Protein AF-A0A8R7QNB3-F1 (afdb_monomer_lite)

Structure (mmCIF, N/CA/C/O backbone):
data_AF-A0A8R7QNB3-F1
#
_entry.id   AF-A0A8R7QNB3-F1
#
loop_
_atom_site.group_PDB
_atom_site.id
_atom_site.type_symbol
_atom_site.label_atom_id
_atom_site.label_alt_id
_atom_site.label_comp_id
_atom_site.label_asym_id
_atom_site.label_entity_id
_atom_site.label_seq_id
_atom_site.pdbx_PDB_ins_code
_atom_site.Cartn_x
_atom_site.Cartn_y
_atom_site.Cartn_z
_atom_site.occupancy
_atom_site.B_iso_or_equiv
_atom_site.auth_seq_id
_atom_site.auth_comp_id
_atom_site.auth_asym_id
_atom_site.auth_atom_id
_atom_site.pdbx_PDB_model_num
ATOM 1 N N . MET A 1 1 ? 8.613 9.681 32.770 1.00 43.75 1 MET A N 1
ATOM 2 C CA . MET A 1 1 ? 7.602 10.557 32.138 1.00 43.75 1 MET A CA 1
ATOM 3 C C . MET A 1 1 ? 7.042 9.809 30.946 1.00 43.75 1 MET A C 1
ATOM 5 O O . MET A 1 1 ? 7.820 9.446 30.077 1.00 43.75 1 MET A O 1
ATOM 9 N N . GLY A 1 2 ? 5.753 9.466 30.956 1.00 63.88 2 GLY A N 1
ATOM 10 C CA . GLY A 1 2 ? 5.124 8.829 29.798 1.00 63.88 2 GLY A CA 1
ATOM 11 C C . GLY A 1 2 ? 4.929 9.854 28.684 1.00 63.88 2 GLY A C 1
ATOM 12 O O . GLY A 1 2 ? 4.559 10.988 28.974 1.00 63.88 2 GLY A O 1
ATOM 13 N N . TYR A 1 3 ? 5.160 9.455 27.431 1.00 70.06 3 TYR A N 1
ATOM 14 C CA . TYR A 1 3 ? 4.895 10.271 26.236 1.00 70.06 3 TYR A CA 1
ATOM 15 C C . TYR A 1 3 ? 3.437 10.767 26.156 1.00 70.06 3 TYR A C 1
ATOM 17 O O . TYR A 1 3 ? 3.146 11.743 25.474 1.00 70.06 3 TYR A O 1
ATOM 25 N N . VAL A 1 4 ? 2.526 10.130 26.900 1.00 75.12 4 VAL A N 1
ATOM 26 C CA . VAL A 1 4 ? 1.126 10.531 27.053 1.00 75.12 4 VAL A CA 1
ATOM 27 C C . VAL A 1 4 ? 0.922 11.163 28.433 1.00 75.12 4 VAL A C 1
ATOM 29 O O . VAL A 1 4 ? 1.060 10.495 29.460 1.00 75.12 4 VAL A O 1
ATOM 32 N N . GLY A 1 5 ? 0.575 12.452 28.466 1.00 85.88 5 GLY A N 1
ATOM 33 C CA . GLY A 1 5 ? 0.245 13.163 29.705 1.00 85.88 5 GLY A CA 1
ATOM 34 C C . GLY A 1 5 ? -1.023 12.624 30.383 1.00 85.88 5 GLY A C 1
ATOM 35 O O . GLY A 1 5 ? -1.833 11.936 29.764 1.00 85.88 5 GLY A O 1
ATOM 36 N N . SER A 1 6 ? -1.244 12.978 31.651 1.00 85.81 6 SER A N 1
ATOM 37 C CA . SER A 1 6 ? -2.421 12.549 32.433 1.00 85.81 6 SER A CA 1
ATOM 38 C C . SER A 1 6 ? -3.755 12.866 31.742 1.00 85.81 6 SER A C 1
ATOM 40 O O . SER A 1 6 ? -4.666 12.038 31.744 1.00 85.81 6 SER A O 1
ATOM 42 N N . HIS A 1 7 ? -3.843 14.024 31.081 1.00 84.75 7 HIS A N 1
ATOM 43 C CA . HIS A 1 7 ? -4.982 14.405 30.245 1.00 84.75 7 HIS A CA 1
ATOM 44 C C . HIS A 1 7 ? -5.187 13.454 29.051 1.00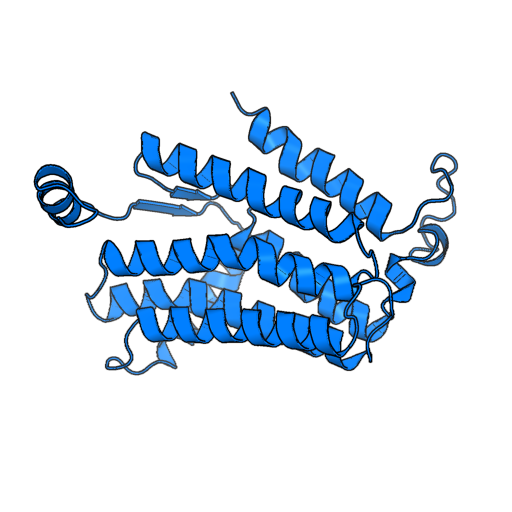 84.75 7 HIS A C 1
ATOM 46 O O . HIS A 1 7 ? -6.312 13.030 28.786 1.00 84.75 7 HIS A O 1
ATOM 52 N N . GLY A 1 8 ? -4.106 13.067 28.366 1.00 82.19 8 GLY A N 1
ATOM 53 C CA . GLY A 1 8 ? -4.152 12.117 27.253 1.00 82.19 8 GLY A CA 1
ATOM 54 C C . GLY A 1 8 ? -4.616 10.732 27.703 1.00 82.19 8 GLY A C 1
ATOM 55 O O . GLY A 1 8 ? -5.505 10.156 27.087 1.00 82.19 8 GLY A O 1
ATOM 56 N N . VAL A 1 9 ? -4.118 10.237 28.842 1.00 83.25 9 VAL A N 1
ATOM 57 C CA . VAL A 1 9 ? -4.558 8.952 29.419 1.00 83.25 9 VAL A CA 1
ATOM 58 C C . VAL A 1 9 ? -6.049 8.977 29.773 1.00 83.25 9 VAL A C 1
ATOM 60 O O . VAL A 1 9 ? -6.765 8.011 29.510 1.00 83.25 9 VAL A O 1
ATOM 63 N N . ALA A 1 10 ? -6.539 10.079 30.347 1.00 84.06 10 ALA A N 1
ATOM 64 C CA . ALA A 1 10 ? -7.957 10.235 30.665 1.00 84.06 10 ALA A CA 1
ATOM 65 C C . ALA A 1 10 ? -8.840 10.293 29.406 1.00 84.06 10 ALA A C 1
ATOM 67 O O . ALA A 1 10 ? -9.949 9.758 29.409 1.00 84.06 10 ALA A O 1
ATOM 68 N N . THR A 1 11 ? -8.345 10.914 28.335 1.00 81.75 11 THR A N 1
ATOM 69 C CA . THR A 1 11 ? -9.062 11.063 27.060 1.00 81.75 11 THR A CA 1
ATOM 70 C C . THR A 1 11 ? -9.073 9.762 26.259 1.00 81.75 11 THR A C 1
ATOM 72 O O . THR A 1 11 ? -10.124 9.380 25.754 1.00 81.75 11 THR A O 1
ATOM 75 N N . LEU A 1 12 ? -7.973 8.999 26.258 1.00 80.44 12 LEU A N 1
ATOM 76 C CA . LEU A 1 12 ? -7.888 7.673 25.630 1.00 80.44 12 LEU A CA 1
ATOM 77 C C . LEU A 1 12 ? -8.970 6.711 26.134 1.00 80.44 12 LEU A C 1
ATOM 79 O O . LEU A 1 12 ? -9.522 5.945 25.355 1.00 80.44 12 LEU A O 1
ATOM 83 N N . ARG A 1 13 ? -9.331 6.771 27.424 1.00 77.31 13 ARG A N 1
ATOM 84 C CA . ARG A 1 13 ? -10.413 5.936 27.984 1.00 77.31 13 ARG A CA 1
ATOM 85 C C . ARG A 1 13 ? -11.803 6.286 27.449 1.00 77.31 13 ARG A C 1
ATOM 87 O O . ARG A 1 13 ? -12.705 5.462 27.548 1.00 77.31 13 ARG A O 1
ATOM 94 N N . LYS A 1 14 ? -11.989 7.510 26.954 1.00 81.12 14 LYS A N 1
ATOM 95 C CA . LYS A 1 14 ? -13.255 8.002 26.392 1.00 81.12 14 LYS A CA 1
ATOM 96 C C . LYS A 1 14 ? -13.308 7.865 24.872 1.00 81.12 14 LYS A C 1
ATOM 98 O O . LYS A 1 14 ? -14.375 8.054 24.296 1.00 81.12 14 LYS A O 1
ATOM 103 N N . TYR A 1 15 ? -12.171 7.578 24.241 1.00 80.75 15 TYR A N 1
ATOM 104 C CA . TYR A 1 15 ? -12.060 7.481 22.798 1.00 80.75 15 TYR A CA 1
ATOM 105 C C . TYR A 1 15 ? -12.882 6.307 22.262 1.00 80.75 15 TYR A C 1
ATOM 107 O O . TYR A 1 15 ? -12.864 5.206 22.820 1.00 80.75 15 TYR A O 1
ATOM 115 N N . LYS A 1 16 ? -13.607 6.554 21.172 1.00 79.56 16 LYS A N 1
ATOM 116 C CA . LYS A 1 16 ? -14.422 5.558 20.488 1.00 79.56 16 LYS A CA 1
ATOM 117 C C . LYS A 1 16 ? -14.250 5.746 18.991 1.00 79.56 16 LYS A C 1
ATOM 119 O O . LYS A 1 16 ? -14.574 6.813 18.479 1.00 79.56 16 LYS A O 1
ATOM 124 N N . TYR A 1 17 ? -13.786 4.696 18.326 1.00 82.75 17 TYR A N 1
ATOM 125 C CA . TYR A 1 17 ? -13.615 4.698 16.882 1.00 82.75 17 TYR A CA 1
ATOM 126 C C . TYR A 1 17 ? -14.922 5.027 16.156 1.00 82.75 17 TYR A C 1
ATOM 128 O O . TYR A 1 17 ? -15.988 4.493 16.491 1.00 82.75 17 TYR A O 1
ATOM 136 N N . SER A 1 18 ? -14.808 5.863 15.130 1.00 87.00 18 SER A N 1
ATOM 137 C CA . SER A 1 18 ? -15.858 6.165 14.165 1.00 87.00 18 SER A CA 1
ATOM 138 C C . SER A 1 18 ? -15.232 6.166 12.776 1.00 87.00 18 SER A C 1
ATOM 140 O O . SER A 1 18 ? -14.293 6.917 12.512 1.00 87.00 18 SER A O 1
ATOM 142 N N . GLY A 1 19 ? -15.750 5.316 11.895 1.00 87.38 19 GLY A N 1
ATOM 143 C CA . GLY A 1 19 ? -15.304 5.197 10.514 1.00 87.38 19 GLY A CA 1
ATOM 144 C C . GLY A 1 19 ? -16.505 5.016 9.595 1.00 87.38 19 GLY A C 1
ATOM 145 O O . GLY A 1 19 ? -17.432 4.268 9.921 1.00 87.38 19 GLY A O 1
ATOM 146 N N . VAL A 1 20 ? -16.499 5.712 8.464 1.00 91.81 20 VAL A N 1
ATOM 147 C CA . VAL A 1 20 ? -17.519 5.611 7.419 1.00 91.81 20 VAL A CA 1
ATOM 148 C C . VAL A 1 20 ? -16.818 5.309 6.107 1.00 91.81 20 VAL A C 1
ATOM 150 O O . VAL A 1 20 ? -15.955 6.064 5.680 1.00 91.81 20 VAL A O 1
ATOM 153 N N . ASP A 1 21 ? -17.212 4.214 5.465 1.00 93.50 21 ASP A N 1
ATOM 154 C CA . ASP A 1 21 ? -16.658 3.787 4.184 1.00 93.50 21 ASP A CA 1
ATOM 155 C C . ASP A 1 21 ? -17.726 3.858 3.089 1.00 93.50 21 ASP A C 1
ATOM 157 O O . ASP A 1 21 ? -18.750 3.166 3.141 1.00 93.50 21 ASP A O 1
ATOM 161 N N . HIS A 1 22 ? -17.498 4.734 2.109 1.00 94.94 22 HIS A N 1
ATOM 162 C CA . HIS A 1 22 ? -18.372 4.932 0.957 1.00 94.94 22 HIS A CA 1
ATOM 163 C C . HIS A 1 22 ? -17.953 4.115 -0.273 1.00 94.94 22 HIS A C 1
ATOM 165 O O . HIS A 1 22 ? -18.619 4.218 -1.310 1.00 94.94 22 HIS A O 1
ATOM 171 N N . SER A 1 23 ? -16.894 3.303 -0.188 1.00 96.00 23 SER A N 1
ATOM 172 C CA . SER A 1 23 ? -16.412 2.513 -1.318 1.00 96.00 23 SER A CA 1
ATOM 173 C C . SER A 1 23 ? -17.460 1.523 -1.827 1.00 96.00 23 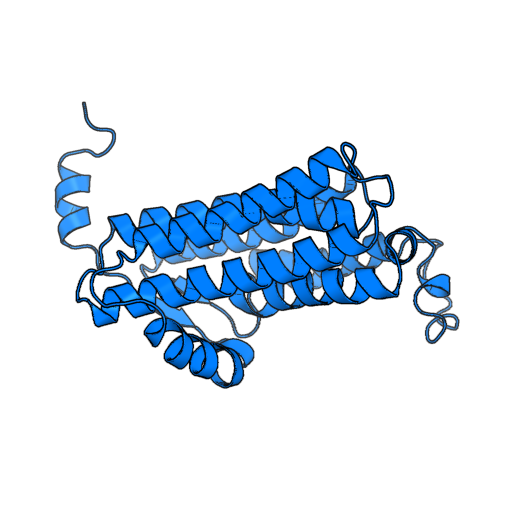SER A C 1
ATOM 175 O O . SER A 1 23 ? -18.044 0.715 -1.094 1.00 96.00 23 SER A O 1
ATOM 177 N N . ILE A 1 24 ? -17.669 1.554 -3.143 1.00 95.44 24 ILE A N 1
ATOM 178 C CA . ILE A 1 24 ? -18.557 0.622 -3.846 1.00 95.44 24 ILE A CA 1
ATOM 179 C C . ILE A 1 24 ? -17.910 -0.766 -3.904 1.00 95.44 24 ILE A C 1
ATOM 181 O O . ILE A 1 24 ? -18.594 -1.774 -3.697 1.00 95.44 24 ILE A O 1
ATOM 185 N N . VAL A 1 25 ? -16.596 -0.826 -4.150 1.00 96.00 25 VAL A N 1
ATOM 186 C CA . VAL A 1 25 ? -15.838 -2.083 -4.218 1.00 96.00 25 VAL A CA 1
ATOM 187 C C . VAL A 1 25 ? -15.813 -2.757 -2.852 1.00 96.00 25 VAL A C 1
ATOM 189 O O . VAL A 1 25 ? -16.127 -3.948 -2.756 1.00 96.00 25 VAL A O 1
ATOM 192 N N . ALA A 1 26 ? -15.531 -2.002 -1.786 1.00 95.88 26 ALA A N 1
ATOM 193 C CA . ALA A 1 26 ? -15.610 -2.507 -0.425 1.00 95.88 26 ALA A CA 1
ATOM 194 C C . ALA A 1 26 ? -17.011 -3.055 -0.164 1.00 95.88 26 ALA A C 1
ATOM 196 O O . ALA A 1 26 ? -17.165 -4.241 0.123 1.00 95.88 26 ALA A O 1
ATOM 197 N N . LYS A 1 27 ? -18.050 -2.232 -0.340 1.00 95.56 27 LYS A N 1
ATOM 198 C CA . LYS A 1 27 ? -19.430 -2.596 0.002 1.00 95.56 27 LYS A CA 1
ATOM 199 C C . LYS A 1 27 ? -19.914 -3.882 -0.670 1.00 95.56 27 LYS A C 1
ATOM 201 O O . LYS A 1 27 ? -20.518 -4.715 0.005 1.00 95.56 27 LYS A O 1
ATOM 206 N N . TYR A 1 28 ? -19.686 -4.043 -1.974 1.00 96.50 28 TYR A N 1
ATOM 207 C CA . TYR A 1 28 ? -20.297 -5.137 -2.741 1.00 96.50 28 TYR A CA 1
ATOM 208 C C . TYR A 1 28 ? -19.377 -6.331 -3.003 1.00 96.50 28 TYR A C 1
ATOM 210 O O . TYR A 1 28 ? -19.887 -7.420 -3.261 1.00 96.50 28 TYR A O 1
ATOM 218 N N . ILE A 1 29 ? -18.053 -6.166 -2.925 1.00 96.62 29 ILE A N 1
ATOM 219 C CA . ILE A 1 29 ? -17.093 -7.223 -3.282 1.00 96.62 29 ILE A CA 1
ATOM 220 C C . ILE A 1 29 ? -16.285 -7.652 -2.057 1.00 96.62 29 ILE A C 1
ATOM 222 O O . ILE A 1 29 ? -16.367 -8.809 -1.632 1.00 96.62 29 ILE A O 1
ATOM 226 N N . LEU A 1 30 ? -15.536 -6.726 -1.456 1.00 97.25 30 LEU A N 1
ATOM 227 C CA . LEU A 1 30 ? -14.534 -7.079 -0.449 1.00 97.25 30 LEU A CA 1
ATOM 228 C C . LEU A 1 30 ? -15.135 -7.289 0.945 1.00 97.25 30 LEU A C 1
ATOM 230 O O . LEU A 1 30 ? -14.788 -8.254 1.619 1.00 97.25 30 LEU A O 1
ATOM 234 N N . GLN A 1 31 ? -16.119 -6.491 1.363 1.00 96.69 31 GLN A N 1
ATOM 235 C CA . GLN A 1 31 ? -16.790 -6.655 2.656 1.00 96.69 31 GLN A CA 1
ATOM 236 C C . GLN A 1 31 ? -17.485 -8.025 2.790 1.00 96.69 31 GLN A C 1
ATOM 238 O O . GLN A 1 31 ? -17.305 -8.668 3.834 1.00 96.69 31 GLN A O 1
ATOM 243 N N . PRO A 1 32 ? -18.219 -8.546 1.782 1.00 97.75 32 PRO A N 1
ATOM 244 C CA . PRO A 1 32 ? -18.728 -9.920 1.812 1.00 97.75 32 PRO A CA 1
ATOM 245 C C . PRO A 1 32 ? -17.633 -10.989 1.880 1.00 97.75 32 PRO A C 1
ATOM 247 O O . PRO A 1 32 ? -17.843 -12.045 2.482 1.00 97.75 32 PRO A O 1
ATOM 250 N N . PHE A 1 33 ? -16.484 -10.758 1.243 1.00 98.19 33 PHE A N 1
ATOM 251 C CA . PHE A 1 33 ? -15.335 -11.660 1.309 1.00 98.19 33 PHE A CA 1
ATOM 252 C C . PHE A 1 33 ? -14.696 -11.643 2.708 1.00 98.19 33 PHE A C 1
ATOM 254 O O . PHE A 1 33 ? -14.667 -12.678 3.373 1.00 98.19 33 PHE A O 1
ATOM 261 N N . TRP A 1 34 ? -14.303 -10.477 3.221 1.00 98.31 34 TRP A N 1
ATOM 262 C CA . TRP A 1 34 ? -13.671 -10.313 4.535 1.00 98.31 34 TRP A CA 1
ATOM 263 C C . TRP A 1 34 ? -14.565 -10.761 5.695 1.00 98.31 34 TRP A C 1
ATOM 265 O O . TRP A 1 34 ? -14.090 -11.351 6.662 1.00 98.31 34 TRP A O 1
ATOM 275 N N . SER A 1 35 ? -15.882 -10.549 5.597 1.00 97.88 35 SER A N 1
ATOM 276 C CA . SER A 1 35 ? -16.843 -11.020 6.611 1.00 97.88 35 SER A CA 1
ATOM 277 C C . SER A 1 35 ? -16.951 -12.545 6.673 1.00 97.88 35 SER A C 1
ATOM 279 O O . SER A 1 35 ? -17.314 -13.094 7.711 1.00 97.88 35 SER A O 1
ATOM 281 N N . ARG A 1 36 ? -16.613 -13.245 5.584 1.00 98.00 36 ARG A N 1
ATOM 282 C CA . ARG A 1 36 ? -16.448 -14.703 5.588 1.00 98.00 36 ARG A CA 1
ATOM 283 C C . ARG A 1 36 ? -15.054 -15.085 6.077 1.00 98.00 36 ARG A C 1
ATOM 285 O O . ARG A 1 36 ? -14.951 -15.940 6.954 1.00 98.00 36 ARG A O 1
ATOM 292 N N . PHE A 1 37 ? -14.022 -14.411 5.569 1.00 98.25 37 PHE A N 1
ATOM 293 C CA . PHE A 1 37 ? -12.618 -14.700 5.859 1.00 98.25 37 PHE A CA 1
ATOM 294 C C . PHE A 1 37 ? -12.260 -14.553 7.340 1.00 98.25 37 PHE A C 1
ATOM 296 O O . PHE A 1 37 ? -11.506 -15.365 7.861 1.00 98.25 37 PHE A O 1
ATOM 303 N N . VAL A 1 38 ? -12.860 -13.598 8.060 1.00 98.38 38 VAL A N 1
ATOM 304 C CA . VAL A 1 38 ? -12.626 -13.433 9.506 1.00 98.38 38 VAL A CA 1
ATOM 305 C C . VAL A 1 38 ? -12.874 -14.726 10.298 1.00 98.38 38 VAL A C 1
ATOM 307 O O . VAL A 1 38 ? -12.201 -14.973 11.293 1.00 98.38 38 VAL A O 1
ATOM 310 N N . ASN A 1 39 ? -13.767 -15.610 9.834 1.00 97.94 39 ASN A N 1
ATOM 311 C CA . ASN A 1 39 ? -14.057 -16.882 10.503 1.00 97.94 39 ASN A CA 1
ATOM 312 C C . ASN A 1 39 ? -12.937 -17.927 10.391 1.00 97.94 39 ASN A C 1
ATOM 314 O O . ASN A 1 39 ? -12.989 -18.923 11.106 1.00 97.94 39 ASN A O 1
ATOM 318 N N . VAL A 1 40 ? -11.928 -17.698 9.545 1.00 97.88 40 VAL A N 1
ATOM 319 C CA . VAL A 1 40 ? -10.693 -18.498 9.520 1.00 97.88 40 VAL A CA 1
ATOM 320 C C . VAL A 1 40 ? -9.905 -18.307 10.819 1.00 97.88 40 VAL A C 1
ATOM 322 O O . VAL A 1 40 ? -9.267 -19.243 11.296 1.00 97.88 40 VAL A O 1
ATOM 325 N N . PHE A 1 41 ? -9.983 -17.121 11.431 1.00 97.56 41 PHE A N 1
ATOM 326 C CA . PHE A 1 41 ? -9.320 -16.846 12.699 1.00 97.56 41 PHE A CA 1
ATOM 327 C C . PHE A 1 41 ? -10.161 -17.360 13.875 1.00 97.56 41 PHE A C 1
ATOM 329 O O . PHE A 1 41 ? -11.330 -16.964 14.025 1.00 97.56 41 PHE A O 1
ATOM 336 N N . PRO A 1 42 ? -9.584 -18.211 14.745 1.00 97.38 42 PRO A N 1
ATOM 337 C CA . PRO A 1 42 ? -10.267 -18.653 15.950 1.00 97.38 42 PRO A CA 1
ATOM 338 C C . PRO A 1 42 ? -10.436 -17.482 16.927 1.00 97.38 42 PRO A C 1
ATOM 340 O O . PRO A 1 42 ? -9.672 -16.520 16.906 1.00 97.38 42 PRO A O 1
ATOM 343 N N . LEU A 1 43 ? -11.425 -17.568 17.820 1.00 97.31 43 LEU A N 1
ATOM 344 C CA . LEU A 1 43 ? -11.777 -16.468 18.735 1.00 97.31 43 LEU A CA 1
ATOM 345 C C . LEU A 1 43 ? -10.663 -16.089 19.726 1.00 97.31 43 LEU A C 1
ATOM 347 O O . LEU A 1 43 ? -10.686 -14.992 20.269 1.00 97.31 43 LEU A O 1
ATOM 351 N N . TRP A 1 44 ? -9.695 -16.975 19.964 1.00 96.69 44 TRP A N 1
ATOM 352 C CA . TRP A 1 44 ? -8.542 -16.686 20.819 1.00 96.69 44 TRP A CA 1
ATOM 353 C C . TRP A 1 44 ? -7.428 -15.919 20.093 1.00 96.69 44 TRP A C 1
ATOM 355 O O . TRP A 1 44 ? -6.523 -15.414 20.753 1.00 96.69 44 TRP A O 1
ATOM 365 N N . PHE A 1 45 ? -7.462 -15.840 18.757 1.00 96.94 45 PHE A N 1
ATOM 366 C CA . PHE A 1 45 ? -6.415 -15.178 17.984 1.00 96.94 45 PHE A CA 1
ATOM 367 C C . PHE A 1 45 ? -6.570 -13.648 18.084 1.00 96.94 45 PHE A C 1
ATOM 369 O O . PHE A 1 45 ? -7.614 -13.129 17.665 1.00 96.94 45 PHE A O 1
ATOM 376 N N . PRO A 1 46 ? -5.579 -12.916 18.636 1.00 96.88 46 PRO A N 1
ATOM 377 C CA . PRO A 1 46 ? -5.719 -11.483 18.891 1.00 96.88 46 PRO A CA 1
ATOM 378 C C . PRO A 1 46 ? -5.782 -10.649 17.599 1.00 96.88 46 PRO A C 1
ATOM 380 O O . PRO A 1 46 ? -4.971 -10.890 16.704 1.00 96.88 46 PRO A O 1
ATOM 383 N N . PRO A 1 47 ? -6.639 -9.611 17.519 1.00 97.38 47 PRO A N 1
ATOM 384 C CA . PRO A 1 47 ? -6.700 -8.703 16.368 1.00 97.38 47 PRO A CA 1
ATOM 385 C C . PRO A 1 47 ? -5.348 -8.094 15.991 1.00 97.38 47 PRO A C 1
ATOM 387 O O . PRO A 1 47 ? -4.924 -8.232 14.856 1.00 97.38 47 PRO A O 1
ATOM 390 N N . ASN A 1 48 ? -4.597 -7.559 16.960 1.00 97.19 48 ASN A N 1
ATOM 391 C CA . ASN A 1 48 ? -3.290 -6.948 16.689 1.00 97.19 48 ASN A CA 1
ATOM 392 C C . ASN A 1 48 ? -2.259 -7.947 16.124 1.00 97.19 48 ASN A C 1
ATOM 394 O O . ASN A 1 48 ? -1.288 -7.545 15.490 1.00 97.19 48 ASN A O 1
ATOM 398 N N . MET A 1 49 ? -2.430 -9.254 16.360 1.00 97.69 49 MET A N 1
ATOM 399 C CA . MET A 1 49 ? -1.590 -10.272 15.716 1.00 97.69 49 MET A CA 1
ATOM 400 C C . MET A 1 49 ? -1.972 -10.472 14.248 1.00 97.69 49 MET A C 1
ATOM 402 O O . MET A 1 49 ? -1.095 -10.780 13.443 1.00 97.69 49 MET A O 1
ATOM 406 N N . ILE A 1 50 ? -3.243 -10.270 13.885 1.00 98.31 50 ILE A N 1
ATOM 407 C CA . ILE A 1 50 ? -3.690 -10.226 12.486 1.00 98.31 50 ILE A CA 1
ATOM 408 C C . ILE A 1 50 ? -3.044 -9.019 11.801 1.00 98.31 50 ILE A C 1
ATOM 410 O O . ILE A 1 50 ? -2.343 -9.222 10.813 1.00 98.31 50 ILE A O 1
ATOM 414 N N . THR A 1 51 ? -3.157 -7.821 12.382 1.00 98.12 51 THR A N 1
ATOM 415 C CA . THR A 1 51 ? -2.497 -6.596 11.892 1.00 98.12 51 THR A CA 1
ATOM 416 C C . THR A 1 51 ? -0.999 -6.819 11.669 1.00 98.12 51 THR A C 1
ATOM 418 O O . THR A 1 51 ? -0.481 -6.624 10.571 1.00 98.12 51 THR A O 1
ATOM 421 N N . LEU A 1 52 ? -0.292 -7.332 12.688 1.00 98.38 52 LEU A N 1
ATOM 422 C CA . LEU A 1 52 ? 1.149 -7.583 12.611 1.00 98.38 52 LEU A CA 1
ATOM 423 C C . LEU A 1 52 ? 1.491 -8.602 11.517 1.00 98.38 52 LEU A C 1
ATOM 425 O O . LEU A 1 52 ? 2.458 -8.413 10.787 1.00 98.38 52 LEU A O 1
ATOM 429 N N . THR A 1 53 ? 0.706 -9.673 11.381 1.00 98.31 53 THR A N 1
ATOM 430 C CA . THR A 1 53 ? 0.925 -10.677 10.329 1.00 98.31 53 THR A CA 1
ATOM 431 C C . THR A 1 53 ? 0.724 -10.072 8.941 1.00 98.31 53 THR A C 1
ATOM 433 O O . THR A 1 53 ? 1.546 -10.309 8.057 1.00 98.31 53 THR A O 1
ATOM 436 N N . GLY A 1 54 ? -0.309 -9.241 8.769 1.00 98.31 54 GLY A N 1
ATOM 437 C CA . GLY A 1 54 ? -0.527 -8.461 7.552 1.00 98.31 54 GLY A CA 1
ATOM 438 C C . GLY A 1 54 ? 0.681 -7.586 7.225 1.00 98.31 54 GLY A C 1
ATOM 439 O O . GLY A 1 54 ? 1.217 -7.643 6.119 1.00 98.31 54 GLY A O 1
ATOM 440 N N . PHE A 1 55 ? 1.178 -6.843 8.214 1.00 98.38 55 PHE A N 1
ATOM 441 C CA . PHE A 1 55 ? 2.351 -5.986 8.064 1.00 98.38 55 PHE A CA 1
ATOM 442 C C . PHE A 1 55 ? 3.626 -6.767 7.691 1.00 98.38 55 PHE A C 1
ATOM 444 O O . PHE A 1 55 ? 4.417 -6.310 6.864 1.00 98.38 55 PHE A O 1
ATOM 451 N N . MET A 1 56 ? 3.814 -7.984 8.216 1.00 98.62 56 MET A N 1
ATOM 452 C CA . MET A 1 56 ? 4.943 -8.843 7.830 1.00 98.62 56 MET A CA 1
ATOM 453 C C . MET A 1 56 ? 4.910 -9.243 6.346 1.00 98.62 56 MET A C 1
ATOM 455 O O . MET A 1 56 ? 5.977 -9.445 5.757 1.00 98.62 56 MET A O 1
ATOM 459 N N . PHE A 1 57 ? 3.734 -9.324 5.708 1.00 98.69 57 PHE A N 1
ATOM 460 C CA . PHE A 1 57 ? 3.651 -9.541 4.259 1.00 98.69 57 PHE A CA 1
ATOM 461 C C . PHE A 1 57 ? 4.228 -8.360 3.475 1.00 98.69 57 PHE A C 1
ATOM 463 O O . PHE A 1 57 ? 4.969 -8.582 2.517 1.00 98.69 57 PHE A O 1
ATOM 470 N N . LEU A 1 58 ? 3.982 -7.124 3.919 1.00 98.38 58 LEU A N 1
ATOM 471 C CA . LEU A 1 58 ? 4.566 -5.928 3.303 1.00 98.38 58 LEU A CA 1
ATOM 472 C C . LEU A 1 58 ? 6.079 -5.860 3.494 1.00 98.38 58 LEU A C 1
ATOM 474 O O . LEU A 1 58 ? 6.801 -5.587 2.539 1.00 98.38 58 LEU A O 1
ATOM 478 N N . LEU A 1 59 ? 6.579 -6.173 4.693 1.00 98.44 59 LEU A N 1
ATOM 479 C CA . LEU A 1 59 ? 8.024 -6.240 4.937 1.00 98.44 59 LEU A CA 1
ATOM 480 C C . LEU A 1 59 ? 8.697 -7.304 4.066 1.00 98.44 59 LEU A C 1
ATOM 482 O O . LEU A 1 59 ? 9.765 -7.064 3.506 1.00 98.44 59 LEU A O 1
ATOM 486 N N . THR A 1 60 ? 8.057 -8.465 3.916 1.00 98.75 60 THR A N 1
ATOM 487 C CA . THR A 1 60 ? 8.540 -9.534 3.032 1.00 98.75 60 THR A CA 1
ATOM 488 C C . THR A 1 60 ? 8.541 -9.074 1.576 1.00 98.75 60 THR A C 1
ATOM 490 O O . THR A 1 60 ? 9.521 -9.289 0.867 1.00 98.75 60 THR A O 1
ATOM 493 N N . SER A 1 61 ? 7.477 -8.395 1.141 1.00 98.56 61 SER A N 1
ATOM 494 C CA . SER A 1 61 ? 7.359 -7.813 -0.197 1.00 98.56 61 SER A CA 1
ATOM 495 C C . SER A 1 61 ? 8.493 -6.817 -0.461 1.00 98.56 61 SER A C 1
ATOM 497 O O . SER A 1 61 ? 9.252 -6.982 -1.413 1.00 98.56 61 SER A O 1
ATOM 499 N N . ALA A 1 62 ? 8.703 -5.848 0.430 1.00 97.19 62 ALA A 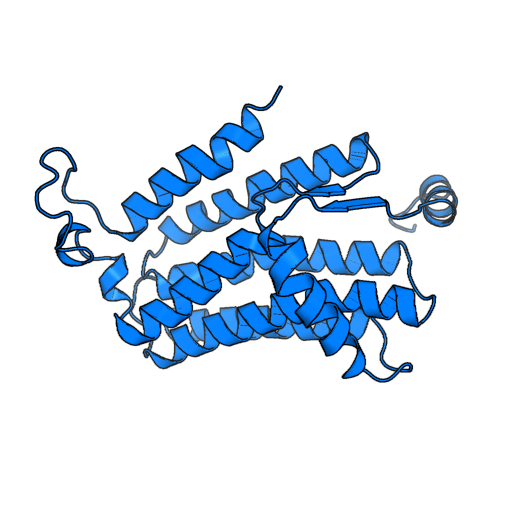N 1
ATOM 500 C CA . ALA A 1 62 ? 9.783 -4.873 0.307 1.00 97.19 62 ALA A CA 1
ATOM 501 C C . ALA A 1 62 ? 11.177 -5.522 0.332 1.00 97.19 62 ALA A C 1
ATOM 503 O O . ALA A 1 62 ? 12.052 -5.119 -0.433 1.00 97.19 62 ALA A O 1
ATOM 504 N N . LEU A 1 63 ? 11.384 -6.558 1.154 1.00 98.19 63 LEU A N 1
ATOM 505 C CA . LEU A 1 63 ? 12.636 -7.316 1.185 1.00 98.19 63 LEU A CA 1
ATOM 506 C C . LEU A 1 63 ? 12.907 -8.020 -0.150 1.00 98.19 63 LEU A C 1
ATOM 508 O O . LEU A 1 63 ? 14.033 -7.974 -0.636 1.00 98.19 63 LEU A O 1
ATOM 512 N N . LEU A 1 64 ? 11.897 -8.638 -0.770 1.00 98.25 64 LEU A N 1
ATOM 513 C CA . LEU A 1 64 ? 12.046 -9.224 -2.106 1.00 98.25 64 LEU A CA 1
ATOM 514 C C . LEU A 1 64 ? 12.442 -8.161 -3.136 1.00 98.25 64 LEU A C 1
ATOM 516 O O . LEU A 1 64 ? 13.358 -8.393 -3.923 1.00 98.25 64 LEU A O 1
ATOM 520 N N . GLY A 1 65 ? 11.807 -6.986 -3.087 1.00 97.12 65 GLY A N 1
ATOM 521 C CA . GLY A 1 65 ? 12.176 -5.844 -3.927 1.00 97.12 65 GLY A CA 1
ATOM 522 C C . GLY A 1 65 ? 13.638 -5.445 -3.723 1.00 97.12 65 GLY A C 1
ATOM 523 O O . GLY A 1 65 ? 14.395 -5.377 -4.683 1.00 97.12 65 GLY A O 1
ATOM 524 N N . PHE A 1 66 ? 14.073 -5.297 -2.472 1.00 96.62 66 PHE A N 1
ATOM 525 C CA . PHE A 1 66 ? 15.460 -4.968 -2.137 1.00 96.62 66 PHE A CA 1
ATOM 526 C C . PHE A 1 66 ? 16.473 -6.020 -2.621 1.00 96.62 66 PHE A C 1
ATOM 528 O O . PHE A 1 66 ? 17.546 -5.665 -3.100 1.00 96.62 66 PHE A O 1
ATOM 535 N N . LEU A 1 67 ? 16.149 -7.312 -2.516 1.00 98.06 67 LEU A N 1
ATOM 536 C CA . LEU A 1 67 ? 17.056 -8.395 -2.913 1.00 98.06 67 LEU A CA 1
ATOM 537 C C . LEU A 1 67 ? 17.200 -8.532 -4.435 1.00 98.06 67 LEU A C 1
ATOM 539 O O . LEU A 1 67 ? 18.286 -8.861 -4.909 1.00 98.06 67 LEU A O 1
ATOM 543 N N . TYR A 1 68 ? 16.122 -8.311 -5.194 1.00 97.62 68 TYR A N 1
ATOM 544 C CA . TYR A 1 68 ? 16.098 -8.546 -6.644 1.00 97.62 68 TYR A CA 1
ATOM 545 C C . TYR A 1 68 ? 16.187 -7.272 -7.495 1.00 97.62 68 TYR A C 1
ATOM 547 O O . TYR A 1 68 ? 16.585 -7.354 -8.655 1.00 97.62 68 TYR A O 1
ATOM 555 N N . SER A 1 69 ? 15.847 -6.113 -6.933 1.00 96.44 69 SER A N 1
ATOM 556 C CA . SER A 1 69 ? 15.916 -4.797 -7.573 1.00 96.44 69 SER A CA 1
ATOM 557 C C . SER A 1 69 ? 16.326 -3.729 -6.541 1.00 96.44 69 SER A C 1
ATOM 559 O O . SER A 1 69 ? 15.531 -2.867 -6.171 1.00 96.44 69 SER A O 1
ATOM 561 N N . PRO A 1 70 ? 17.571 -3.760 -6.023 1.00 96.00 70 PRO A N 1
ATOM 562 C CA . PRO A 1 70 ? 18.007 -2.896 -4.914 1.00 96.00 70 PRO A CA 1
ATOM 563 C C . PRO A 1 70 ? 17.933 -1.395 -5.224 1.00 96.00 70 PRO A C 1
ATOM 565 O O . PRO A 1 70 ? 17.803 -0.578 -4.313 1.00 96.00 70 PRO A O 1
ATOM 568 N N . HIS A 1 71 ? 18.017 -1.034 -6.503 1.00 96.75 71 HIS A N 1
ATOM 569 C CA . HIS A 1 71 ? 17.907 0.339 -6.993 1.00 96.75 71 HIS A CA 1
ATOM 570 C C . HIS A 1 71 ? 16.557 0.625 -7.667 1.00 96.75 71 HIS A C 1
ATOM 572 O O . HIS A 1 71 ? 16.332 1.747 -8.116 1.00 96.75 71 HIS A O 1
ATOM 578 N N . LEU A 1 72 ? 15.641 -0.355 -7.690 1.00 97.69 72 LEU A N 1
ATOM 579 C CA . LEU A 1 72 ? 14.293 -0.267 -8.268 1.00 97.69 72 LEU A CA 1
ATOM 580 C C . LEU A 1 72 ? 14.272 0.067 -9.771 1.00 97.69 72 LEU A C 1
ATOM 582 O O . LEU A 1 72 ? 13.247 0.486 -10.300 1.00 97.69 72 LEU A O 1
ATOM 586 N N . ASP A 1 73 ? 15.399 -0.072 -10.462 1.00 96.00 73 ASP A N 1
ATOM 587 C CA . ASP A 1 73 ? 15.613 0.271 -11.874 1.00 96.00 73 ASP A CA 1
ATOM 588 C C . ASP A 1 73 ? 16.045 -0.940 -12.719 1.00 96.00 73 ASP A C 1
ATOM 590 O O . ASP A 1 73 ? 16.237 -0.828 -13.930 1.00 96.00 73 ASP A O 1
ATOM 594 N N . THR A 1 74 ? 16.149 -2.113 -12.094 1.00 94.44 74 THR A N 1
ATOM 595 C CA . THR A 1 74 ? 16.401 -3.391 -12.755 1.00 94.44 74 THR A CA 1
ATOM 596 C C . THR A 1 74 ? 15.160 -4.269 -12.698 1.00 94.44 74 THR A C 1
ATOM 598 O O . THR A 1 74 ? 14.476 -4.328 -11.675 1.00 94.44 74 THR A O 1
ATOM 601 N N . ALA A 1 75 ?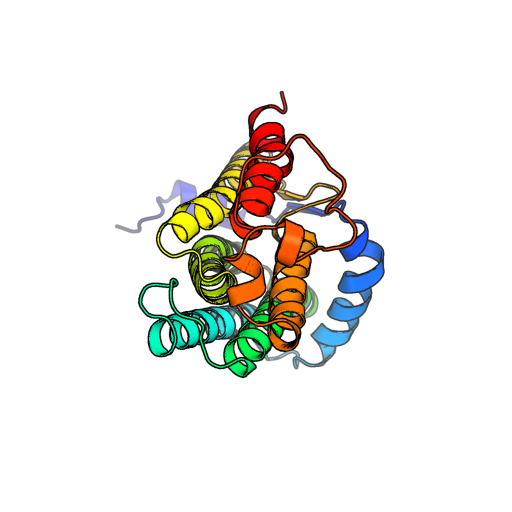 14.871 -4.977 -13.790 1.00 95.56 75 ALA A N 1
ATOM 602 C CA . ALA A 1 75 ? 13.749 -5.903 -13.848 1.00 95.56 75 ALA A CA 1
ATOM 603 C C . ALA A 1 75 ? 14.021 -7.113 -12.931 1.00 95.56 75 ALA A C 1
ATOM 605 O O . ALA A 1 75 ? 14.946 -7.888 -13.209 1.00 95.56 75 ALA A O 1
ATOM 606 N N . PRO A 1 76 ? 13.247 -7.315 -11.847 1.00 96.38 76 PRO A N 1
ATOM 607 C CA . PRO A 1 76 ? 13.398 -8.504 -11.025 1.00 96.38 76 PRO A CA 1
ATOM 608 C C . PRO A 1 76 ? 12.842 -9.736 -11.768 1.00 96.38 76 PRO A C 1
ATOM 610 O O . PRO A 1 76 ? 12.084 -9.615 -12.737 1.00 96.38 76 PRO A O 1
ATOM 613 N N . PRO A 1 77 ? 13.163 -10.963 -11.316 1.00 97.88 77 PRO A N 1
ATOM 614 C CA . PRO A 1 77 ? 12.527 -12.164 -11.838 1.00 97.88 77 PRO A CA 1
ATOM 615 C C . PRO A 1 77 ? 11.004 -12.067 -11.738 1.00 97.88 77 PRO A C 1
ATOM 617 O O . PRO A 1 77 ? 10.463 -11.676 -10.709 1.00 97.88 77 PRO A O 1
ATOM 620 N N . ARG A 1 78 ? 10.292 -12.496 -12.782 1.00 97.50 78 ARG A N 1
ATOM 621 C CA . ARG A 1 78 ? 8.846 -12.238 -12.923 1.00 97.50 78 ARG A CA 1
ATOM 622 C C . ARG A 1 78 ? 8.005 -12.704 -11.735 1.00 97.50 78 ARG A C 1
ATOM 624 O O . ARG A 1 78 ? 7.032 -12.047 -11.380 1.00 97.50 78 ARG A O 1
ATOM 631 N N . TRP A 1 79 ? 8.387 -13.817 -11.106 1.00 98.38 79 TRP A N 1
ATOM 632 C CA . TRP A 1 79 ? 7.696 -14.353 -9.930 1.00 98.38 79 TRP A CA 1
ATOM 633 C C . TRP A 1 79 ? 7.691 -13.379 -8.741 1.00 98.38 79 TRP A C 1
ATOM 635 O O . TRP A 1 79 ? 6.781 -13.455 -7.921 1.00 98.38 79 TRP A O 1
ATOM 645 N N . VAL A 1 80 ? 8.651 -12.449 -8.662 1.00 98.50 80 VAL A N 1
ATOM 646 C CA . VAL A 1 80 ? 8.713 -11.412 -7.624 1.00 98.50 80 VAL A CA 1
ATOM 647 C C . VAL A 1 80 ? 7.509 -10.476 -7.733 1.00 98.50 80 VAL A C 1
ATOM 649 O O . VAL A 1 80 ? 6.885 -10.186 -6.719 1.00 98.50 80 VAL A O 1
ATOM 652 N N . HIS A 1 81 ? 7.086 -10.100 -8.947 1.00 98.38 81 HIS A N 1
ATOM 653 C CA . HIS A 1 81 ? 5.855 -9.321 -9.141 1.00 98.38 81 HIS A CA 1
ATOM 654 C C . HIS A 1 81 ? 4.616 -10.096 -8.685 1.00 98.38 81 HIS A C 1
ATOM 656 O O . HIS A 1 81 ? 3.758 -9.553 -7.998 1.00 98.38 81 HIS A O 1
ATOM 662 N N . LEU A 1 82 ? 4.534 -11.392 -9.007 1.00 98.62 82 LEU A N 1
ATOM 663 C CA . LEU A 1 82 ? 3.434 -12.231 -8.528 1.00 98.62 82 LEU A CA 1
ATOM 664 C C . LEU A 1 82 ? 3.416 -12.305 -6.993 1.00 98.62 82 LEU A C 1
ATOM 666 O O . LEU A 1 82 ? 2.350 -12.209 -6.387 1.00 98.62 82 LEU A O 1
ATOM 670 N N . ALA A 1 83 ? 4.591 -12.425 -6.368 1.00 98.69 83 ALA A N 1
ATOM 671 C CA . ALA A 1 83 ? 4.731 -12.405 -4.919 1.00 98.69 83 ALA A CA 1
ATOM 672 C C . ALA A 1 83 ? 4.284 -11.061 -4.323 1.00 98.69 83 ALA A C 1
ATOM 674 O O . ALA A 1 83 ? 3.488 -11.079 -3.389 1.00 98.69 83 ALA A O 1
ATOM 675 N N . HIS A 1 84 ? 4.707 -9.920 -4.883 1.00 98.69 84 HIS A N 1
ATOM 676 C CA . HIS A 1 84 ? 4.243 -8.594 -4.455 1.00 98.69 84 HIS A CA 1
ATOM 677 C C . HIS A 1 84 ? 2.711 -8.495 -4.487 1.00 98.69 84 HIS A C 1
ATOM 679 O O . HIS A 1 84 ? 2.098 -8.112 -3.494 1.00 98.69 84 HIS A O 1
ATOM 685 N N . GLY A 1 85 ? 2.079 -8.925 -5.585 1.00 98.69 85 GLY A N 1
ATOM 686 C CA . GLY A 1 85 ? 0.621 -8.891 -5.723 1.00 98.69 85 GLY A CA 1
ATOM 687 C C . GLY A 1 85 ? -0.107 -9.757 -4.690 1.00 98.69 85 GLY A C 1
ATOM 688 O O . GLY A 1 85 ? -1.060 -9.302 -4.061 1.00 98.69 85 GLY A O 1
ATOM 689 N N . ILE A 1 86 ? 0.358 -10.990 -4.465 1.00 98.81 86 ILE A N 1
ATOM 690 C CA . ILE A 1 86 ? -0.242 -11.895 -3.470 1.00 98.81 86 ILE A CA 1
ATOM 691 C C . ILE A 1 86 ? -0.050 -11.351 -2.050 1.00 98.81 86 ILE A C 1
ATOM 693 O O . ILE A 1 86 ? -0.998 -11.343 -1.267 1.00 98.81 86 ILE A O 1
ATOM 697 N N . LEU A 1 87 ? 1.157 -10.894 -1.713 1.00 98.81 87 LEU A N 1
ATOM 698 C CA . LEU A 1 87 ? 1.475 -10.368 -0.385 1.00 98.81 87 LEU A CA 1
ATOM 699 C C . LEU A 1 87 ? 0.670 -9.102 -0.076 1.00 98.81 87 LEU A C 1
ATOM 701 O O . LEU A 1 87 ? 0.164 -8.975 1.036 1.00 98.81 87 LEU A O 1
ATOM 705 N N . LEU A 1 88 ? 0.480 -8.215 -1.057 1.00 98.75 88 LEU A N 1
ATOM 706 C CA . LEU A 1 88 ? -0.337 -7.015 -0.886 1.00 98.75 88 LEU A CA 1
ATOM 707 C C . LEU A 1 88 ? -1.827 -7.340 -0.724 1.00 98.75 88 LEU A C 1
ATOM 709 O O . LEU A 1 88 ? -2.492 -6.774 0.142 1.00 98.75 88 LEU A O 1
ATOM 713 N N . PHE A 1 89 ? -2.353 -8.285 -1.509 1.00 98.69 89 PHE A N 1
ATOM 714 C CA . PHE A 1 89 ? -3.723 -8.774 -1.333 1.00 98.69 89 PHE A CA 1
ATOM 715 C C . PHE A 1 89 ? -3.939 -9.377 0.066 1.00 98.69 89 PHE A C 1
ATOM 717 O O . PHE A 1 89 ? -4.972 -9.144 0.703 1.00 98.69 89 PHE A O 1
ATOM 724 N N . LEU A 1 90 ? -2.961 -10.143 0.562 1.00 98.69 90 LEU A N 1
ATOM 725 C CA . LEU A 1 90 ? -3.000 -10.702 1.911 1.00 98.69 90 LEU A CA 1
ATOM 726 C C . LEU A 1 90 ? -2.920 -9.611 2.979 1.00 98.69 90 LEU A C 1
ATOM 728 O O . LEU A 1 90 ? -3.693 -9.675 3.929 1.00 98.69 90 LEU A O 1
ATOM 732 N N . TYR A 1 91 ? -2.058 -8.605 2.812 1.00 98.75 91 TYR A N 1
ATOM 733 C CA . TYR A 1 91 ? -2.011 -7.446 3.705 1.00 98.75 91 TYR A CA 1
ATOM 734 C C . TYR A 1 91 ? -3.374 -6.751 3.783 1.00 98.75 91 TYR A C 1
ATOM 736 O O . TYR A 1 91 ? -3.937 -6.700 4.870 1.00 98.75 91 TYR A O 1
ATOM 744 N N . GLN A 1 92 ? -3.957 -6.343 2.646 1.00 98.56 92 GLN A N 1
ATOM 745 C CA . GLN A 1 92 ? -5.274 -5.686 2.615 1.00 98.56 92 GLN A CA 1
ATOM 746 C C . GLN A 1 92 ? -6.359 -6.558 3.269 1.00 98.56 92 GLN A C 1
ATOM 748 O O . GLN A 1 92 ? -7.272 -6.074 3.933 1.00 98.56 92 GLN A O 1
ATOM 753 N N . THR A 1 93 ? -6.279 -7.875 3.075 1.00 98.56 93 THR A N 1
ATOM 754 C CA . THR A 1 93 ? -7.224 -8.807 3.693 1.00 98.56 93 THR A CA 1
ATOM 755 C C . THR A 1 93 ? -7.063 -8.862 5.207 1.00 98.56 93 THR A C 1
ATOM 757 O O . THR A 1 93 ? -8.067 -8.931 5.909 1.00 98.56 93 THR A O 1
ATOM 760 N N . PHE A 1 94 ? -5.833 -8.877 5.717 1.00 98.56 94 PHE A N 1
ATOM 761 C CA . PHE A 1 94 ? -5.558 -8.981 7.149 1.00 98.56 94 PHE A CA 1
ATOM 762 C C . PHE A 1 94 ? -5.892 -7.680 7.876 1.00 98.56 94 PHE A C 1
ATOM 764 O O . PHE A 1 94 ? -6.560 -7.747 8.905 1.00 98.56 94 PHE A O 1
ATOM 771 N N . ASP A 1 95 ? -5.523 -6.548 7.282 1.00 97.94 95 ASP A N 1
ATOM 772 C CA . ASP A 1 95 ? -5.929 -5.195 7.666 1.00 97.94 95 ASP A CA 1
ATOM 773 C C . ASP A 1 95 ? -7.453 -5.110 7.871 1.00 97.94 95 ASP A C 1
ATOM 775 O O . ASP A 1 95 ? -7.956 -5.045 8.987 1.00 97.94 95 ASP A O 1
ATOM 779 N N . ALA A 1 96 ? -8.247 -5.357 6.826 1.00 97.12 96 ALA A N 1
ATOM 780 C CA . ALA A 1 96 ? -9.705 -5.266 6.935 1.00 97.12 96 ALA A CA 1
ATOM 781 C C . ALA A 1 96 ? -10.352 -6.275 7.915 1.00 97.12 96 ALA A C 1
ATOM 783 O O . ALA A 1 96 ? -11.504 -6.111 8.355 1.00 97.12 96 ALA A O 1
ATOM 784 N N . VAL A 1 97 ? -9.664 -7.382 8.204 1.00 98.00 97 VAL A N 1
ATOM 785 C CA . VAL A 1 97 ? -10.170 -8.474 9.040 1.00 98.00 97 VAL A CA 1
ATOM 786 C C . VAL A 1 97 ? -9.854 -8.268 10.518 1.00 98.00 97 VAL A C 1
ATOM 788 O O . VAL A 1 97 ? -10.624 -8.759 11.353 1.00 98.00 97 VAL A O 1
ATOM 791 N N . ASP A 1 98 ? -8.819 -7.513 10.875 1.00 97.62 98 ASP A N 1
ATOM 792 C CA . ASP A 1 98 ? -8.453 -7.300 12.274 1.00 97.62 98 ASP A CA 1
ATOM 793 C C . ASP A 1 98 ? -9.570 -6.593 13.067 1.00 97.62 98 ASP A C 1
ATOM 795 O O . ASP A 1 98 ? -9.981 -7.064 14.129 1.00 97.62 98 ASP A O 1
ATOM 799 N N . GLY A 1 99 ? -10.216 -5.577 12.495 1.00 94.94 99 GLY A N 1
ATOM 800 C CA . GLY A 1 99 ? -11.265 -4.807 13.139 1.00 94.94 99 GLY A CA 1
ATOM 801 C C . GLY A 1 99 ? -12.551 -5.615 13.200 1.00 94.94 99 GLY A C 1
ATOM 802 O O . GLY A 1 99 ? -13.332 -5.504 14.149 1.00 94.94 99 GLY A O 1
ATOM 803 N N . LYS A 1 100 ? -12.774 -6.493 12.212 1.00 96.56 100 LYS A N 1
ATOM 804 C CA . LYS A 1 100 ? -13.869 -7.473 12.252 1.00 96.56 100 LYS A CA 1
ATOM 805 C C . LYS A 1 100 ? -13.645 -8.467 13.379 1.00 96.56 100 LYS A C 1
ATOM 807 O O . LYS A 1 100 ? -14.593 -8.749 14.110 1.00 96.56 100 LYS A O 1
ATOM 812 N N . GLN A 1 101 ? -12.419 -8.955 13.547 1.00 97.94 101 GLN A N 1
ATOM 813 C CA . GLN A 1 101 ? -12.064 -9.831 14.654 1.00 97.94 101 GLN A CA 1
ATOM 814 C C . GLN A 1 101 ? -12.251 -9.109 15.989 1.00 97.94 101 GLN A C 1
ATOM 816 O O . GLN A 1 101 ? -12.943 -9.635 16.852 1.00 97.94 101 GLN A O 1
ATOM 821 N N . ALA A 1 102 ? -11.759 -7.876 16.123 1.00 96.75 102 ALA A N 1
ATOM 822 C CA . ALA A 1 102 ? -11.890 -7.077 17.339 1.00 96.75 102 ALA A CA 1
ATOM 823 C C . ALA A 1 102 ? -13.355 -6.869 17.752 1.00 96.75 102 ALA A C 1
ATOM 825 O O . ALA A 1 102 ? -13.683 -6.952 18.935 1.00 96.75 102 ALA A O 1
ATOM 826 N N . ARG A 1 103 ? -14.257 -6.667 16.781 1.00 95.56 103 ARG A N 1
ATOM 827 C CA . ARG A 1 103 ? -15.706 -6.608 17.030 1.00 95.56 103 ARG A CA 1
ATOM 828 C C . ARG A 1 103 ? -16.284 -7.969 17.429 1.00 95.56 103 ARG A C 1
ATOM 830 O O . ARG A 1 103 ? -17.099 -8.020 18.345 1.00 95.56 103 ARG A O 1
ATOM 837 N N . ARG A 1 104 ? -15.857 -9.069 16.791 1.00 96.62 104 ARG A N 1
ATOM 838 C CA . ARG A 1 104 ? -16.289 -10.444 17.134 1.00 96.62 104 ARG A CA 1
ATOM 839 C C . ARG A 1 104 ? -15.885 -10.849 18.552 1.00 96.62 104 ARG A C 1
ATOM 841 O O . ARG A 1 104 ? -16.639 -11.559 19.207 1.00 96.62 104 ARG A O 1
ATOM 848 N N . THR A 1 105 ? -14.717 -10.414 19.015 1.00 96.75 105 THR A N 1
ATOM 849 C CA . THR A 1 105 ? -14.156 -10.761 20.332 1.00 96.75 105 THR A CA 1
ATOM 850 C C . THR A 1 105 ? -14.407 -9.696 21.398 1.00 96.75 105 THR A C 1
ATOM 852 O O . THR A 1 105 ? -13.936 -9.843 22.522 1.00 96.75 105 THR A O 1
ATOM 855 N N . ASN A 1 106 ? -15.144 -8.627 21.066 1.00 94.50 106 ASN A N 1
ATOM 856 C CA . ASN A 1 106 ? -15.381 -7.472 21.936 1.00 94.50 106 ASN A CA 1
ATOM 857 C C . ASN A 1 106 ? -14.079 -6.883 22.524 1.00 94.50 106 ASN A C 1
ATOM 859 O O . ASN A 1 106 ? -14.008 -6.522 23.698 1.00 94.50 106 ASN A O 1
ATOM 863 N N . SER A 1 107 ? -13.032 -6.825 21.698 1.00 93.12 107 SER A N 1
ATOM 864 C CA . SER A 1 107 ? -11.683 -6.383 22.069 1.00 93.12 107 SER A CA 1
ATOM 865 C C . SER A 1 107 ? -11.209 -5.165 21.267 1.00 93.12 107 SER A C 1
ATOM 867 O O . SER A 1 107 ? -10.007 -4.926 21.155 1.00 93.12 107 SER A O 1
ATOM 869 N N . SER A 1 108 ? -12.134 -4.398 20.683 1.00 91.12 108 SER A N 1
ATOM 870 C CA . SER A 1 108 ? -11.831 -3.104 20.060 1.00 91.12 108 SER A CA 1
ATOM 871 C C . SER A 1 108 ? -11.239 -2.139 21.090 1.00 91.12 108 SER A C 1
ATOM 873 O O . SER A 1 108 ? -11.768 -2.000 22.194 1.00 91.12 108 SER A O 1
ATOM 875 N N . SER A 1 109 ? -10.139 -1.469 20.742 1.00 90.25 109 SER A N 1
ATOM 876 C CA . SER A 1 109 ? -9.448 -0.550 21.650 1.00 90.25 109 SER A CA 1
ATOM 877 C C . SER A 1 109 ? -8.726 0.573 20.894 1.00 90.25 109 SER A C 1
ATOM 879 O O . SER A 1 109 ? -8.300 0.340 19.762 1.00 90.25 109 SER A O 1
ATOM 881 N N . PRO A 1 110 ? -8.505 1.745 21.528 1.00 87.75 110 PRO A N 1
ATOM 882 C CA . PRO A 1 110 ? -7.721 2.833 20.931 1.00 87.75 110 PRO A CA 1
ATOM 883 C C . PRO A 1 110 ? -6.287 2.416 20.574 1.00 87.75 110 PRO A C 1
ATOM 885 O O . PRO A 1 110 ? -5.702 2.924 19.628 1.00 87.75 110 PRO A O 1
ATOM 888 N N . LEU A 1 111 ? -5.705 1.486 21.342 1.00 89.00 111 LEU A N 1
ATOM 889 C CA . LEU A 1 111 ? -4.364 0.970 21.074 1.00 89.00 111 LEU A CA 1
ATOM 890 C C . LEU A 1 111 ? -4.333 0.072 19.833 1.00 89.00 111 LEU A C 1
ATOM 892 O O . LEU A 1 111 ? -3.366 0.130 19.083 1.00 89.00 111 LEU A O 1
ATOM 896 N N . GLY A 1 112 ? -5.356 -0.768 19.646 1.00 91.75 112 GLY A N 1
ATOM 897 C CA . GLY A 1 112 ? -5.471 -1.612 18.455 1.00 91.75 112 GLY A CA 1
ATOM 898 C C . GLY A 1 112 ? -5.548 -0.767 17.191 1.00 91.75 112 GLY A C 1
ATOM 899 O O . GLY A 1 112 ? -4.776 -0.985 16.273 1.00 91.75 112 GLY A O 1
ATOM 900 N N . GLU A 1 113 ? -6.382 0.268 17.209 1.00 89.94 113 GLU A N 1
ATOM 901 C CA . GLU A 1 113 ? -6.502 1.217 16.100 1.00 89.94 113 GLU A CA 1
ATOM 902 C C . GLU A 1 113 ? -5.219 2.016 15.842 1.00 89.94 113 GLU A C 1
ATOM 904 O O . GLU A 1 113 ? -4.802 2.167 14.701 1.00 89.94 113 GLU A O 1
ATOM 909 N N . LEU A 1 114 ? -4.549 2.500 16.895 1.00 90.75 114 LEU A N 1
ATOM 910 C CA . LEU A 1 114 ? -3.260 3.179 16.740 1.00 90.75 114 LEU A CA 1
ATOM 911 C C . LEU A 1 114 ? -2.215 2.267 16.084 1.00 90.75 114 LEU A C 1
ATOM 913 O O . LEU A 1 114 ? -1.385 2.740 15.310 1.00 90.75 114 LEU A O 1
ATOM 917 N N . PHE A 1 115 ? -2.219 0.982 16.439 1.00 95.38 115 PHE A N 1
ATOM 918 C CA . PHE A 1 115 ? -1.303 0.006 15.863 1.00 95.38 115 PHE A CA 1
ATOM 919 C C . PHE A 1 115 ? -1.620 -0.259 14.389 1.00 95.38 115 PHE A C 1
ATOM 921 O O . PHE A 1 115 ? -0.708 -0.214 13.571 1.00 95.38 115 PHE A O 1
ATOM 928 N N . ASP A 1 116 ? -2.898 -0.452 14.071 1.00 95.12 116 ASP A N 1
ATOM 929 C CA . ASP A 1 116 ? -3.425 -0.664 12.722 1.00 95.12 116 ASP A CA 1
ATOM 930 C C . ASP A 1 116 ? -3.096 0.497 11.774 1.00 95.12 116 ASP A C 1
ATOM 932 O O . ASP A 1 116 ? -2.256 0.370 10.883 1.00 95.12 116 ASP A O 1
ATOM 936 N N . HIS A 1 117 ? -3.573 1.702 12.090 1.00 93.81 117 HIS A N 1
ATOM 937 C CA . HIS A 1 117 ? -3.281 2.890 11.284 1.00 93.81 117 HIS A CA 1
ATOM 938 C C . HIS A 1 117 ? -1.777 3.229 11.248 1.00 93.81 117 HIS A C 1
ATOM 940 O O . HIS A 1 117 ? -1.279 3.842 10.301 1.00 93.81 117 HIS A O 1
ATOM 946 N N . GLY A 1 118 ? -1.025 2.854 12.289 1.00 95.62 118 GLY A N 1
ATOM 947 C CA . GLY A 1 118 ? 0.432 2.968 12.302 1.00 95.62 118 GLY A CA 1
ATOM 948 C C . GLY A 1 118 ? 1.096 2.055 11.267 1.00 95.62 118 GLY A C 1
ATOM 949 O O . GLY A 1 118 ? 2.029 2.479 10.580 1.00 95.62 118 GLY A O 1
ATOM 950 N N . CYS A 1 119 ? 0.604 0.823 11.124 1.00 97.75 119 CYS A N 1
ATOM 951 C CA . CYS A 1 119 ? 1.008 -0.091 10.062 1.00 97.75 119 CYS A CA 1
ATOM 952 C C . CYS A 1 119 ? 0.617 0.445 8.677 1.00 97.75 119 CYS A C 1
ATOM 954 O O . CYS A 1 119 ? 1.465 0.405 7.786 1.00 97.75 119 CYS A O 1
ATOM 956 N N . ASP A 1 120 ? -0.566 1.037 8.509 1.00 97.00 120 ASP A N 1
ATOM 957 C CA . ASP A 1 120 ? -1.002 1.644 7.237 1.00 97.00 120 ASP A CA 1
ATOM 958 C C . ASP A 1 120 ? -0.130 2.817 6.790 1.00 97.00 120 ASP A C 1
ATOM 960 O O . ASP A 1 120 ? 0.234 2.949 5.614 1.00 97.00 120 ASP A O 1
ATOM 964 N N . ALA A 1 121 ? 0.278 3.659 7.740 1.00 96.38 121 ALA A N 1
ATOM 965 C CA . ALA A 1 121 ? 1.192 4.760 7.462 1.00 96.38 121 ALA A CA 1
ATOM 966 C C . ALA A 1 121 ? 2.537 4.245 6.918 1.00 96.38 121 ALA A C 1
ATOM 968 O O . ALA A 1 121 ? 3.112 4.822 5.992 1.00 96.38 121 ALA A O 1
ATOM 969 N N . LEU A 1 122 ? 3.039 3.137 7.474 1.00 97.44 122 LEU A N 1
ATOM 970 C CA . LEU A 1 122 ? 4.259 2.482 7.000 1.00 97.44 122 LEU A CA 1
ATOM 971 C C . LEU A 1 122 ? 4.035 1.721 5.688 1.00 97.44 122 LEU A C 1
ATOM 973 O O . LEU A 1 122 ? 4.944 1.666 4.855 1.00 97.44 122 LEU A O 1
ATOM 977 N N . ALA A 1 123 ? 2.838 1.172 5.474 1.00 97.25 123 ALA A N 1
ATOM 978 C CA . ALA A 1 123 ? 2.466 0.479 4.249 1.00 97.25 123 ALA A CA 1
ATOM 979 C C . ALA A 1 123 ? 2.600 1.382 3.024 1.00 97.25 123 ALA A C 1
ATOM 981 O O . ALA A 1 123 ? 3.114 0.935 2.002 1.00 97.25 123 ALA A O 1
ATOM 982 N N . CYS A 1 124 ? 2.271 2.672 3.156 1.00 97.00 124 CYS A N 1
ATOM 983 C CA . CYS A 1 124 ? 2.509 3.674 2.114 1.00 97.00 124 CYS A CA 1
ATOM 984 C C . CYS A 1 124 ? 3.961 3.634 1.594 1.00 97.00 124 CYS A C 1
ATOM 986 O O . CYS A 1 124 ? 4.199 3.687 0.387 1.00 97.00 124 CYS A O 1
ATOM 988 N N . ALA A 1 125 ? 4.950 3.503 2.485 1.00 97.25 125 ALA A N 1
ATOM 989 C CA . ALA A 1 125 ? 6.365 3.449 2.114 1.00 97.25 125 ALA A CA 1
ATOM 990 C C . ALA A 1 125 ? 6.777 2.084 1.545 1.00 97.25 125 ALA A C 1
ATOM 992 O O . ALA A 1 125 ? 7.353 2.023 0.458 1.00 97.25 125 ALA A O 1
ATOM 993 N N . PHE A 1 126 ? 6.479 0.992 2.255 1.00 98.19 126 PHE A N 1
ATOM 994 C CA . PHE A 1 126 ? 6.894 -0.349 1.829 1.00 98.19 126 PHE A CA 1
ATOM 995 C C . PHE A 1 126 ? 6.235 -0.779 0.522 1.00 98.19 126 PHE A C 1
ATOM 997 O O . PHE A 1 126 ? 6.903 -1.364 -0.331 1.00 98.19 126 PHE A O 1
ATOM 1004 N N . GLU A 1 127 ? 4.964 -0.434 0.326 1.00 97.62 127 GLU A N 1
ATOM 1005 C CA . GLU A 1 127 ? 4.279 -0.741 -0.922 1.00 97.62 127 GLU A CA 1
ATOM 1006 C C . GLU A 1 127 ? 4.791 0.121 -2.073 1.00 97.62 127 GLU A C 1
ATOM 1008 O O . GLU A 1 127 ? 4.945 -0.373 -3.185 1.00 97.62 127 GLU A O 1
ATOM 1013 N N . SER A 1 128 ? 5.166 1.377 -1.817 1.00 97.50 128 SER A N 1
ATOM 1014 C CA . SER A 1 128 ? 5.810 2.193 -2.849 1.00 97.50 128 SER A CA 1
ATOM 1015 C C . SER A 1 128 ? 7.134 1.586 -3.305 1.00 97.50 128 SER A C 1
ATOM 1017 O O . SER A 1 128 ? 7.401 1.570 -4.500 1.00 97.50 128 SER A O 1
ATOM 1019 N N . LEU A 1 129 ? 7.938 1.020 -2.398 1.00 98.06 129 LEU A N 1
ATOM 1020 C CA . LEU A 1 129 ? 9.163 0.299 -2.769 1.00 98.06 129 LEU A CA 1
ATOM 1021 C C . LEU A 1 129 ? 8.862 -0.943 -3.622 1.00 98.06 129 LEU A C 1
ATOM 1023 O O . LEU A 1 129 ? 9.503 -1.149 -4.653 1.00 98.06 129 LEU A O 1
ATOM 1027 N N . ALA A 1 130 ? 7.872 -1.751 -3.232 1.00 98.19 130 ALA A N 1
ATOM 1028 C CA . ALA A 1 130 ? 7.455 -2.922 -4.006 1.00 98.19 130 ALA A CA 1
ATOM 1029 C C . ALA A 1 130 ? 6.935 -2.530 -5.399 1.00 98.19 130 ALA A C 1
ATOM 1031 O O . ALA A 1 130 ? 7.327 -3.121 -6.408 1.00 98.19 130 ALA A O 1
ATOM 1032 N N . PHE A 1 131 ? 6.098 -1.495 -5.484 1.00 98.12 131 PHE A N 1
ATOM 1033 C CA . PHE A 1 131 ? 5.615 -0.974 -6.758 1.00 98.12 131 PHE A CA 1
ATOM 1034 C C . PHE A 1 131 ? 6.735 -0.355 -7.596 1.00 98.12 131 PHE A C 1
ATOM 1036 O O . PHE A 1 131 ? 6.758 -0.563 -8.803 1.00 98.12 131 PHE A O 1
ATOM 1043 N N . GLY A 1 132 ? 7.698 0.330 -6.979 1.00 98.06 132 GLY A N 1
ATOM 1044 C CA . GLY A 1 132 ? 8.887 0.856 -7.648 1.00 98.06 132 GLY A CA 1
ATOM 1045 C C . GLY A 1 132 ? 9.707 -0.233 -8.336 1.00 98.06 132 GLY A C 1
ATOM 1046 O O . GLY A 1 132 ? 10.069 -0.085 -9.501 1.00 98.06 132 GLY A O 1
ATOM 1047 N N . SER A 1 133 ? 9.906 -1.362 -7.647 1.00 98.00 133 SER A N 1
ATOM 1048 C CA . SER A 1 133 ? 10.519 -2.581 -8.197 1.00 98.00 133 SER A CA 1
ATOM 1049 C C . SER A 1 133 ? 9.706 -3.144 -9.371 1.00 98.00 133 SER A C 1
ATOM 1051 O O . SER A 1 133 ? 10.257 -3.458 -10.426 1.00 98.00 133 SER A O 1
ATOM 1053 N N . THR A 1 134 ? 8.376 -3.209 -9.245 1.00 98.12 134 THR A N 1
ATOM 1054 C CA . THR A 1 134 ? 7.487 -3.664 -10.328 1.00 98.12 134 THR A CA 1
ATOM 1055 C C . THR A 1 134 ? 7.487 -2.747 -11.544 1.00 98.12 134 THR A C 1
ATOM 1057 O O . THR A 1 134 ? 7.524 -3.227 -12.677 1.00 98.12 134 THR A O 1
ATOM 1060 N N . ALA A 1 135 ? 7.462 -1.438 -11.321 1.00 97.81 135 ALA A N 1
ATOM 1061 C CA . ALA A 1 135 ? 7.442 -0.430 -12.368 1.00 97.81 135 ALA A CA 1
ATOM 1062 C C . ALA A 1 135 ? 8.831 -0.152 -12.961 1.00 97.81 135 ALA A C 1
ATOM 1064 O O . ALA A 1 135 ? 8.922 0.567 -13.958 1.00 97.81 135 ALA A O 1
ATOM 1065 N N . MET A 1 136 ? 9.895 -0.691 -12.352 1.00 97.50 136 MET A N 1
ATOM 1066 C CA . MET A 1 136 ? 11.289 -0.471 -12.738 1.00 97.50 136 MET A CA 1
ATOM 1067 C C . MET A 1 136 ? 11.596 1.027 -12.920 1.00 97.50 136 MET A C 1
ATOM 1069 O O . MET A 1 136 ? 12.121 1.460 -13.947 1.00 97.50 136 MET A O 1
ATOM 1073 N N . CYS A 1 137 ? 11.164 1.848 -11.957 1.00 97.38 137 CYS A N 1
ATOM 1074 C CA . CYS A 1 137 ? 11.135 3.307 -12.096 1.00 97.38 137 CYS A CA 1
ATOM 1075 C C . CYS A 1 137 ? 12.177 4.050 -11.239 1.00 97.38 137 CYS A C 1
ATOM 1077 O O . CYS A 1 137 ? 12.215 5.286 -11.240 1.00 97.38 137 CYS A O 1
ATOM 1079 N N . GLY A 1 138 ? 13.044 3.324 -10.530 1.00 97.44 138 GLY A N 1
ATOM 1080 C CA . GLY A 1 138 ? 14.170 3.875 -9.777 1.00 97.44 138 GLY A CA 1
ATOM 1081 C C . GLY A 1 138 ? 13.746 4.990 -8.821 1.00 97.44 138 GLY A C 1
ATOM 1082 O O . GLY A 1 138 ? 12.789 4.856 -8.055 1.00 97.44 138 GLY A O 1
ATOM 1083 N N . ASN A 1 139 ? 14.411 6.142 -8.916 1.00 96.94 139 ASN A N 1
ATOM 1084 C CA . ASN A 1 139 ? 14.130 7.317 -8.081 1.00 96.94 139 ASN A CA 1
ATOM 1085 C C . ASN A 1 139 ? 12.698 7.866 -8.224 1.00 96.94 139 ASN A C 1
ATOM 1087 O O . ASN A 1 139 ? 12.217 8.541 -7.313 1.00 96.94 139 ASN A O 1
ATOM 1091 N N . ALA A 1 140 ? 11.990 7.578 -9.325 1.00 97.38 140 ALA A N 1
ATOM 1092 C CA . ALA A 1 140 ? 10.598 8.002 -9.482 1.00 97.38 140 ALA A CA 1
ATOM 1093 C C . ALA A 1 140 ? 9.658 7.322 -8.469 1.00 97.38 140 ALA A C 1
ATOM 1095 O O . ALA A 1 140 ? 8.581 7.851 -8.196 1.00 97.38 140 ALA A O 1
ATOM 1096 N N . THR A 1 141 ? 10.093 6.222 -7.843 1.00 97.81 141 THR A N 1
ATOM 1097 C CA . THR A 1 141 ? 9.407 5.561 -6.722 1.00 97.81 141 THR A CA 1
ATOM 1098 C C . THR A 1 141 ? 9.034 6.534 -5.605 1.00 97.81 141 THR A C 1
ATOM 1100 O O . THR A 1 141 ? 7.956 6.425 -5.021 1.00 97.81 141 THR A O 1
ATOM 1103 N N . PHE A 1 142 ? 9.881 7.534 -5.340 1.00 97.50 142 PHE A N 1
ATOM 1104 C CA . PHE A 1 142 ? 9.600 8.563 -4.340 1.00 97.50 142 PHE A CA 1
ATOM 1105 C C . PHE A 1 142 ? 8.260 9.271 -4.593 1.00 97.50 142 PHE A C 1
ATOM 1107 O O . PHE A 1 142 ? 7.515 9.545 -3.657 1.00 97.50 142 PHE A O 1
ATOM 1114 N N . TRP A 1 143 ? 7.909 9.525 -5.854 1.00 96.81 143 TRP A N 1
ATOM 1115 C CA . TRP A 1 143 ? 6.659 10.201 -6.191 1.00 96.81 143 TRP A CA 1
ATOM 1116 C C . TRP A 1 143 ? 5.432 9.302 -6.032 1.00 96.81 143 TRP A C 1
ATOM 1118 O O . TRP A 1 143 ? 4.372 9.799 -5.660 1.00 96.81 143 TRP A O 1
ATOM 1128 N N . PHE A 1 144 ? 5.571 7.987 -6.226 1.00 96.62 144 PHE A N 1
ATOM 1129 C CA . PHE A 1 144 ? 4.519 7.029 -5.868 1.00 96.62 144 PHE A CA 1
ATOM 1130 C C . PHE A 1 144 ? 4.284 6.990 -4.354 1.00 96.62 144 PHE A C 1
ATOM 1132 O O . PHE A 1 144 ? 3.133 6.988 -3.915 1.00 96.62 144 PHE A O 1
ATOM 1139 N N . TRP A 1 145 ? 5.350 7.109 -3.555 1.00 97.12 145 TRP A N 1
ATOM 1140 C CA . TRP A 1 145 ? 5.204 7.300 -2.113 1.00 97.12 145 TRP A CA 1
ATOM 1141 C C . TRP A 1 145 ? 4.451 8.586 -1.780 1.00 97.12 145 TRP A C 1
ATOM 1143 O O . TRP A 1 145 ? 3.490 8.527 -1.019 1.00 97.12 145 TRP A O 1
ATOM 1153 N N . VAL A 1 146 ? 4.784 9.719 -2.405 1.00 95.56 146 VAL A N 1
ATOM 1154 C CA . VAL A 1 146 ? 4.046 10.982 -2.201 1.00 95.56 146 VAL A CA 1
ATOM 1155 C C . VAL A 1 146 ? 2.560 10.840 -2.563 1.00 95.56 146 VAL A C 1
ATOM 1157 O O . VAL A 1 146 ? 1.712 11.330 -1.817 1.00 95.56 146 VAL A O 1
ATOM 1160 N N . ILE A 1 147 ? 2.230 10.139 -3.657 1.00 94.31 147 ILE A N 1
ATOM 1161 C CA . ILE A 1 147 ? 0.837 9.876 -4.067 1.00 94.31 147 ILE A CA 1
ATOM 1162 C C . ILE A 1 147 ? 0.058 9.113 -2.993 1.00 94.31 147 ILE A C 1
ATOM 1164 O O . ILE A 1 147 ? -1.128 9.376 -2.824 1.00 94.31 147 ILE A O 1
ATOM 1168 N N . SER A 1 148 ? 0.696 8.191 -2.268 1.00 94.19 148 SER A N 1
ATOM 1169 C CA . SER A 1 148 ? 0.049 7.455 -1.171 1.00 94.19 148 SER A CA 1
ATOM 1170 C C . SER A 1 148 ? 0.015 8.254 0.140 1.00 94.19 148 SER A C 1
ATOM 1172 O O . SER A 1 148 ? -1.026 8.353 0.791 1.00 94.19 148 SER A O 1
ATOM 1174 N N . ALA A 1 149 ? 1.133 8.888 0.500 1.00 94.88 149 ALA A N 1
ATOM 1175 C CA . ALA A 1 149 ? 1.328 9.543 1.786 1.00 94.88 149 ALA A CA 1
ATOM 1176 C C . ALA A 1 149 ? 0.493 10.819 1.938 1.00 94.88 149 ALA A C 1
ATOM 1178 O O . ALA A 1 149 ? -0.014 11.089 3.025 1.00 94.88 149 ALA A O 1
ATOM 1179 N N . VAL A 1 150 ? 0.331 11.607 0.868 1.00 93.38 150 VAL A N 1
ATOM 1180 C CA . VAL A 1 150 ? -0.417 12.870 0.934 1.00 93.38 150 VAL A CA 1
ATOM 1181 C C . VAL A 1 150 ? -1.902 12.627 1.242 1.00 93.38 150 VAL A C 1
ATOM 1183 O O . VAL A 1 150 ? -2.379 13.181 2.235 1.00 93.38 150 VAL A O 1
ATOM 1186 N N . PRO A 1 151 ? -2.643 11.783 0.495 1.00 91.56 151 PRO A N 1
ATOM 1187 C CA . PRO A 1 151 ? -4.025 11.468 0.841 1.00 91.56 151 PRO A CA 1
ATOM 1188 C C . PRO A 1 151 ? -4.176 10.803 2.208 1.00 91.56 151 PRO A C 1
ATOM 1190 O O . PRO A 1 151 ? -5.087 11.161 2.949 1.00 91.56 151 PRO A O 1
ATOM 1193 N N . PHE A 1 152 ? -3.266 9.893 2.577 1.00 93.56 152 PHE A N 1
ATOM 1194 C CA . PHE A 1 152 ? -3.281 9.266 3.901 1.00 93.56 152 PHE A CA 1
ATOM 1195 C C . PHE A 1 152 ? -3.158 10.308 5.024 1.00 93.56 152 PHE A C 1
ATOM 1197 O O . PHE A 1 152 ? -3.921 10.293 5.993 1.00 93.56 152 PHE A O 1
ATOM 1204 N N . TYR A 1 153 ? -2.232 11.260 4.873 1.00 94.06 153 TYR A N 1
ATOM 1205 C CA . TYR A 1 153 ? -2.039 12.341 5.832 1.00 94.06 153 TYR A CA 1
ATOM 1206 C C . TYR A 1 153 ? -3.279 13.226 5.956 1.00 94.06 153 TYR A C 1
ATOM 1208 O O . TYR A 1 153 ? -3.721 13.488 7.072 1.00 94.06 153 TYR A O 1
ATOM 1216 N N . PHE A 1 154 ? -3.863 13.662 4.836 1.00 93.06 154 PHE A N 1
ATOM 1217 C CA . PHE A 1 154 ? -5.052 14.516 4.864 1.00 93.06 154 PHE A CA 1
ATOM 1218 C C . PHE A 1 154 ? -6.288 13.793 5.410 1.00 93.06 154 PHE A C 1
ATOM 1220 O O . PHE A 1 154 ? -7.025 14.397 6.183 1.00 93.06 154 PHE A O 1
ATOM 1227 N N . ALA A 1 155 ? -6.471 12.502 5.118 1.00 91.75 155 ALA A N 1
ATOM 1228 C CA . ALA A 1 155 ? -7.534 11.699 5.727 1.00 91.75 155 ALA A CA 1
ATOM 1229 C C . ALA A 1 155 ? -7.347 11.563 7.249 1.00 91.75 155 ALA A C 1
ATOM 1231 O O . ALA A 1 155 ? -8.296 11.700 8.019 1.00 91.75 155 ALA A O 1
ATOM 1232 N N . THR A 1 156 ? -6.106 11.362 7.702 1.00 92.25 156 THR A N 1
ATOM 1233 C CA . THR A 1 156 ? -5.777 11.299 9.136 1.00 92.25 156 THR A CA 1
ATOM 1234 C C . THR A 1 156 ? -5.955 12.659 9.817 1.00 92.25 156 THR A C 1
ATOM 1236 O O . THR A 1 156 ? -6.447 12.739 10.943 1.00 92.25 156 THR A O 1
ATOM 1239 N N . TRP A 1 157 ? -5.587 13.745 9.135 1.00 92.69 157 TRP A N 1
ATOM 1240 C CA . TRP A 1 157 ? -5.798 15.112 9.604 1.00 92.69 157 TRP A CA 1
ATOM 1241 C C . TRP A 1 157 ? -7.290 15.417 9.733 1.00 92.69 157 TRP A C 1
ATOM 1243 O O . TRP A 1 157 ? -7.722 15.920 10.766 1.00 92.69 157 TRP A O 1
ATOM 1253 N N . GLU A 1 158 ? -8.096 15.099 8.718 1.00 91.75 158 GLU A N 1
ATOM 1254 C CA . GLU A 1 158 ? -9.551 15.246 8.782 1.00 91.75 158 GLU A CA 1
ATOM 1255 C C . GLU A 1 158 ? -10.115 14.452 9.961 1.00 91.75 158 GLU A C 1
ATOM 1257 O O . GLU A 1 158 ? -10.819 15.021 10.795 1.00 91.75 158 GLU A O 1
ATOM 1262 N N . HIS A 1 159 ? -9.731 13.180 10.092 1.00 91.38 159 HIS A N 1
ATOM 1263 C CA . HIS A 1 159 ? -10.139 12.324 11.201 1.00 91.38 159 HIS A CA 1
ATOM 1264 C C . HIS A 1 159 ? -9.805 12.934 12.570 1.00 91.38 159 HIS A C 1
ATOM 1266 O O . HIS A 1 159 ? -10.640 12.899 13.475 1.00 91.38 159 HIS A O 1
ATOM 1272 N N . TYR A 1 160 ? -8.630 13.552 12.722 1.00 88.94 160 TYR A N 1
ATOM 1273 C CA . TYR A 1 160 ? -8.235 14.223 13.962 1.00 88.94 160 TYR A CA 1
ATOM 1274 C C . TYR A 1 160 ? -9.197 15.358 14.359 1.00 88.94 160 TYR A C 1
ATOM 1276 O O . TYR A 1 160 ? -9.483 15.534 15.543 1.00 88.94 160 TYR A O 1
ATOM 1284 N N . PHE A 1 161 ? -9.732 16.113 13.393 1.00 91.38 161 PHE A N 1
ATOM 1285 C CA . PHE A 1 161 ? -10.651 17.224 13.672 1.00 91.38 161 PHE A CA 1
ATOM 1286 C C . PHE A 1 161 ? -12.127 16.809 13.717 1.00 91.38 161 PHE A C 1
ATOM 1288 O O . PHE A 1 161 ? -12.898 17.373 14.494 1.00 91.38 161 PHE A O 1
ATOM 1295 N N . THR A 1 162 ? -12.540 15.830 12.913 1.00 91.00 162 THR A N 1
ATOM 1296 C CA . THR A 1 162 ? -13.941 15.384 12.816 1.00 91.00 162 THR A CA 1
ATOM 1297 C C . THR A 1 162 ? -14.264 14.227 13.760 1.00 91.00 162 THR A C 1
ATOM 1299 O O . THR A 1 162 ? -15.436 13.942 14.010 1.00 91.00 162 THR A O 1
ATOM 1302 N N . ASN A 1 163 ? -13.242 13.566 14.313 1.00 89.38 163 ASN A N 1
ATOM 1303 C CA . ASN A 1 163 ? -13.331 12.312 15.066 1.00 89.38 163 ASN A CA 1
ATOM 1304 C C . ASN A 1 163 ? -13.965 11.160 14.269 1.00 89.38 163 ASN A C 1
ATOM 1306 O O . ASN A 1 163 ? -14.440 10.198 14.865 1.00 89.38 163 ASN A O 1
ATOM 1310 N N . THR A 1 164 ? -14.034 11.256 12.936 1.00 90.62 164 THR A N 1
ATOM 1311 C CA . THR A 1 164 ? -14.576 10.203 12.066 1.00 90.62 164 THR A CA 1
ATOM 1312 C C . THR A 1 164 ? -13.691 10.040 10.843 1.00 90.62 164 THR A C 1
ATOM 1314 O O . THR A 1 164 ? -13.412 11.007 10.145 1.00 90.62 164 THR A O 1
ATOM 1317 N N . LEU A 1 165 ? -13.210 8.821 10.600 1.00 92.19 165 LEU A N 1
ATOM 1318 C CA . LEU A 1 165 ? -12.431 8.517 9.403 1.00 92.19 165 LEU A CA 1
ATOM 1319 C C . LEU A 1 165 ? -13.408 8.303 8.249 1.00 92.19 165 LEU A C 1
ATOM 1321 O O . LEU A 1 165 ? -14.172 7.337 8.260 1.00 92.19 165 LEU A O 1
ATOM 1325 N N . VAL A 1 166 ? -13.419 9.215 7.282 1.00 92.19 166 VAL A N 1
ATOM 1326 C CA . VAL A 1 166 ? -14.309 9.138 6.122 1.00 92.19 166 VAL A CA 1
ATOM 1327 C C . VAL A 1 166 ? -13.510 8.644 4.924 1.00 92.19 166 VAL A C 1
ATOM 1329 O O . VAL A 1 166 ? -12.604 9.319 4.447 1.00 92.19 166 VAL A O 1
ATOM 1332 N N . LEU A 1 167 ? -13.853 7.461 4.420 1.00 92.94 167 LEU A N 1
ATOM 1333 C CA . LEU A 1 167 ? -13.278 6.924 3.194 1.00 92.94 167 LEU A CA 1
ATOM 1334 C C . LEU A 1 167 ? -14.216 7.228 2.015 1.00 92.94 167 LEU A C 1
ATOM 1336 O O . LEU A 1 167 ? -15.376 6.798 2.027 1.00 92.94 167 LEU A O 1
ATOM 1340 N N . PRO A 1 168 ? -13.750 7.972 0.994 1.00 92.12 168 PRO A N 1
ATOM 1341 C CA . PRO A 1 168 ? -14.560 8.303 -0.174 1.00 92.12 168 PRO A CA 1
ATOM 1342 C C . PRO A 1 168 ? -14.850 7.074 -1.049 1.00 92.12 168 PRO A C 1
ATOM 1344 O O . PRO A 1 168 ? -14.314 5.986 -0.841 1.00 92.12 168 PRO A O 1
ATOM 1347 N N . ILE A 1 169 ? -15.698 7.270 -2.068 1.00 92.62 169 ILE A N 1
ATOM 1348 C CA . ILE A 1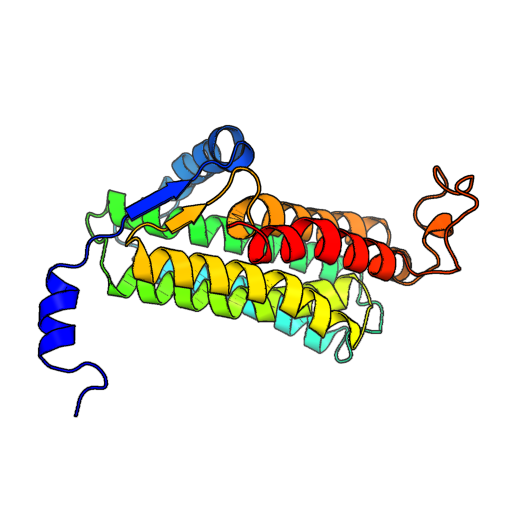 169 ? -16.138 6.220 -3.009 1.00 92.62 169 ILE A CA 1
ATOM 1349 C C . ILE A 1 169 ? -14.960 5.501 -3.682 1.00 92.62 169 ILE A C 1
ATOM 1351 O O . ILE A 1 169 ? -15.056 4.308 -3.948 1.00 92.62 169 ILE A O 1
ATOM 1355 N N . VAL A 1 170 ? -13.884 6.235 -3.972 1.00 90.88 170 VAL A N 1
ATOM 1356 C CA . VAL A 1 170 ? -12.606 5.696 -4.441 1.00 90.88 170 VAL A CA 1
ATOM 1357 C C . VAL A 1 170 ? -11.550 6.149 -3.452 1.00 90.88 170 VAL A C 1
ATOM 1359 O O . VAL A 1 170 ? -11.332 7.352 -3.308 1.00 90.88 170 VAL A O 1
ATOM 1362 N N . ASN A 1 171 ? -10.916 5.209 -2.762 1.00 92.25 171 ASN A N 1
ATOM 1363 C CA . ASN A 1 171 ? -9.942 5.503 -1.720 1.00 92.25 171 ASN A CA 1
ATOM 1364 C C . ASN A 1 171 ? -8.698 4.609 -1.812 1.00 92.25 171 ASN A C 1
ATOM 1366 O O . ASN A 1 171 ? -8.685 3.565 -2.466 1.00 92.25 171 ASN A O 1
ATOM 1370 N N . GLY A 1 172 ? -7.626 5.059 -1.159 1.00 93.12 172 GLY A N 1
ATOM 1371 C CA . GLY A 1 172 ? -6.343 4.356 -1.129 1.00 93.12 172 GLY A CA 1
ATOM 1372 C C . GLY A 1 172 ? -6.439 2.940 -0.544 1.00 93.12 172 GLY A C 1
ATOM 1373 O O . GLY A 1 172 ? -6.073 1.999 -1.250 1.00 93.12 172 GLY A O 1
ATOM 1374 N N . PRO A 1 173 ? -6.963 2.767 0.688 1.00 94.62 173 PRO A N 1
ATOM 1375 C CA . PRO A 1 173 ? -7.023 1.462 1.353 1.00 94.62 173 PRO A CA 1
ATOM 1376 C C . PRO A 1 173 ? -7.813 0.392 0.587 1.00 94.62 173 PRO A C 1
ATOM 1378 O O . PRO A 1 173 ? -7.493 -0.792 0.674 1.00 94.62 173 PRO A O 1
ATOM 1381 N N . THR A 1 174 ? -8.818 0.781 -0.204 1.00 95.69 174 THR A N 1
ATOM 1382 C CA . THR A 1 174 ? -9.650 -0.166 -0.961 1.00 95.69 174 THR A CA 1
ATOM 1383 C C . THR A 1 174 ? -9.236 -0.265 -2.428 1.00 95.69 174 THR A C 1
ATOM 1385 O O . THR A 1 174 ? -8.617 -1.250 -2.839 1.00 95.69 174 THR A O 1
ATOM 1388 N N . GLU A 1 175 ? -9.599 0.724 -3.248 1.00 95.81 175 GLU A N 1
ATOM 1389 C CA . GLU A 1 175 ? -9.359 0.696 -4.692 1.00 95.81 175 GLU A CA 1
ATOM 1390 C C . GLU A 1 175 ? -7.881 0.869 -5.031 1.00 95.81 175 GLU A C 1
ATOM 1392 O O . GLU A 1 175 ? -7.407 0.239 -5.973 1.00 95.81 175 GLU A O 1
ATOM 1397 N N . GLY A 1 176 ? -7.155 1.692 -4.271 1.00 95.44 176 GLY A N 1
ATOM 1398 C CA . GLY A 1 176 ? -5.726 1.930 -4.479 1.00 95.44 176 GLY A CA 1
ATOM 1399 C C . GLY A 1 176 ? -4.904 0.655 -4.309 1.00 95.44 176 GLY A C 1
ATOM 1400 O O . GLY A 1 176 ? -4.222 0.239 -5.245 1.00 95.44 176 GLY A O 1
ATOM 1401 N N . LEU A 1 177 ? -5.027 -0.016 -3.159 1.00 97.56 177 LEU A N 1
ATOM 1402 C CA . LEU A 1 177 ? -4.348 -1.296 -2.920 1.00 97.56 177 LEU A CA 1
ATOM 1403 C C . LEU A 1 177 ? -4.775 -2.361 -3.938 1.00 97.56 177 LEU A C 1
ATOM 1405 O O . LEU A 1 177 ? -3.923 -3.094 -4.443 1.00 97.56 177 LEU A O 1
ATOM 1409 N N . MET A 1 178 ? -6.065 -2.397 -4.302 1.00 97.69 178 MET A N 1
ATOM 1410 C CA . MET A 1 178 ? -6.563 -3.296 -5.345 1.00 97.69 178 MET A CA 1
ATOM 1411 C C . MET A 1 178 ? -5.910 -3.067 -6.697 1.00 97.69 178 MET A C 1
ATOM 1413 O O . MET A 1 178 ? -5.454 -4.014 -7.339 1.00 97.69 178 MET A O 1
ATOM 1417 N N . LEU A 1 179 ? -5.843 -1.813 -7.128 1.00 96.88 179 LEU A N 1
ATOM 1418 C CA . LEU A 1 179 ? -5.190 -1.449 -8.372 1.00 96.88 179 LEU A CA 1
ATOM 1419 C C . LEU A 1 179 ? -3.722 -1.882 -8.359 1.00 96.88 179 LEU A C 1
ATOM 1421 O O . LEU A 1 179 ? -3.260 -2.474 -9.331 1.00 96.88 179 LEU A O 1
ATOM 1425 N N . ILE A 1 180 ? -3.014 -1.658 -7.250 1.00 97.75 180 ILE A N 1
ATOM 1426 C CA . ILE A 1 180 ? -1.592 -1.986 -7.134 1.00 97.75 180 ILE A CA 1
ATOM 1427 C C . ILE A 1 180 ? -1.352 -3.501 -7.217 1.00 97.75 180 ILE A C 1
ATOM 1429 O O . ILE A 1 180 ? -0.518 -3.928 -8.019 1.00 97.75 180 ILE A O 1
ATOM 1433 N N . TYR A 1 181 ? -2.096 -4.347 -6.488 1.00 98.25 181 TYR A N 1
ATOM 1434 C CA . TYR A 1 181 ? -1.881 -5.798 -6.616 1.00 98.25 181 TYR A CA 1
ATOM 1435 C C . TYR A 1 181 ? -2.311 -6.345 -7.977 1.00 98.25 181 TYR A C 1
ATOM 1437 O O . TYR A 1 181 ? -1.699 -7.294 -8.471 1.00 98.25 181 TYR A O 1
ATOM 1445 N N . VAL A 1 182 ? -3.310 -5.741 -8.631 1.00 98.38 182 VAL A N 1
ATOM 1446 C CA . VAL A 1 182 ? -3.651 -6.076 -10.020 1.00 98.38 182 VAL A CA 1
ATOM 1447 C C . VAL A 1 182 ? -2.500 -5.697 -10.949 1.00 98.38 182 VAL A C 1
ATOM 1449 O O . VAL A 1 182 ? -2.119 -6.508 -11.790 1.00 98.38 182 VAL A O 1
ATOM 1452 N N . CYS A 1 183 ? -1.893 -4.520 -10.778 1.00 98.31 183 CYS A N 1
ATOM 1453 C CA . CYS A 1 183 ? -0.715 -4.106 -11.536 1.00 98.31 183 CYS A CA 1
ATOM 1454 C C . CYS A 1 183 ? 0.457 -5.076 -11.348 1.00 98.31 183 CYS A C 1
ATOM 1456 O O . CYS A 1 183 ? 1.068 -5.482 -12.336 1.00 98.31 183 CYS A O 1
ATOM 1458 N N . HIS A 1 184 ? 0.735 -5.515 -10.119 1.00 98.56 184 HIS A N 1
ATOM 1459 C CA . HIS A 1 184 ? 1.738 -6.547 -9.831 1.00 98.56 184 HIS A CA 1
ATOM 1460 C C . HIS A 1 184 ? 1.460 -7.852 -10.596 1.00 98.56 184 HIS A C 1
ATOM 1462 O O . HIS A 1 184 ? 2.338 -8.371 -11.290 1.00 98.56 184 HIS A O 1
ATOM 1468 N N . ILE A 1 185 ? 0.219 -8.349 -10.548 1.00 98.50 185 ILE A N 1
ATOM 1469 C CA . ILE A 1 185 ? -0.194 -9.579 -11.246 1.00 98.50 185 ILE A CA 1
ATOM 1470 C C . ILE A 1 185 ? -0.113 -9.419 -12.76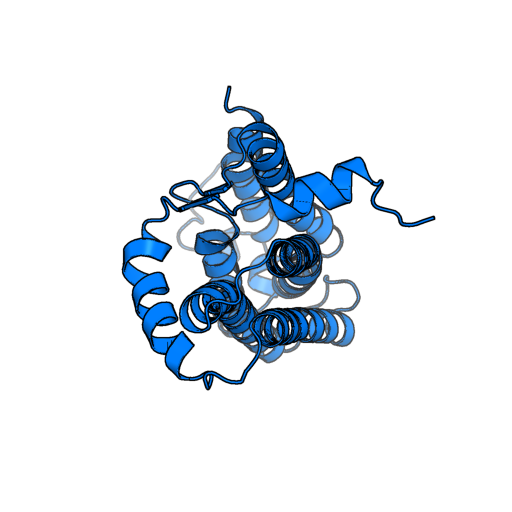9 1.00 98.50 185 ILE A C 1
ATOM 1472 O O . ILE A 1 185 ? 0.365 -10.316 -13.456 1.00 98.50 185 ILE A O 1
ATOM 1476 N N . VAL A 1 186 ? -0.531 -8.281 -13.323 1.00 98.12 186 VAL A N 1
ATOM 1477 C CA . VAL A 1 186 ? -0.390 -8.001 -14.761 1.00 98.12 186 VAL A CA 1
ATOM 1478 C C . VAL A 1 186 ? 1.086 -7.973 -15.156 1.00 98.12 186 VAL A C 1
ATOM 1480 O O . VAL A 1 186 ? 1.457 -8.558 -16.172 1.00 98.12 186 VAL A O 1
ATOM 1483 N N . THR A 1 187 ? 1.945 -7.389 -14.319 1.00 98.25 187 THR A N 1
ATOM 1484 C CA . THR A 1 187 ? 3.393 -7.307 -14.569 1.00 98.25 187 THR A CA 1
ATOM 1485 C C . THR A 1 187 ? 4.067 -8.674 -14.541 1.00 98.25 187 THR A C 1
ATOM 1487 O O . THR A 1 187 ? 5.009 -8.910 -15.293 1.00 98.25 187 THR A O 1
ATOM 1490 N N . PHE A 1 188 ? 3.541 -9.641 -13.785 1.00 98.38 188 PHE A N 1
ATOM 1491 C CA . PHE A 1 188 ? 3.974 -11.035 -13.912 1.00 98.38 188 PHE A CA 1
ATOM 1492 C C . PHE A 1 188 ? 3.786 -11.585 -15.343 1.00 98.38 188 PHE A C 1
ATOM 1494 O O . PHE A 1 188 ? 4.597 -12.403 -15.785 1.00 98.38 188 PHE A O 1
ATOM 1501 N N . PHE A 1 189 ? 2.783 -11.116 -16.102 1.00 98.06 189 PHE A N 1
ATOM 1502 C CA . PHE A 1 189 ? 2.501 -11.517 -17.493 1.00 98.06 189 PHE A CA 1
ATOM 1503 C C . PHE A 1 189 ? 3.086 -10.591 -18.566 1.00 98.06 189 PHE A C 1
ATOM 1505 O O . PHE A 1 189 ? 3.423 -11.076 -19.647 1.00 98.06 189 PHE A O 1
ATOM 1512 N N . THR A 1 190 ? 3.354 -9.321 -18.271 1.00 96.88 190 THR A N 1
ATOM 1513 C CA . THR A 1 190 ? 3.982 -8.395 -19.231 1.00 96.88 190 THR A CA 1
ATOM 1514 C C . THR A 1 190 ? 5.497 -8.253 -19.047 1.00 96.88 190 THR A C 1
ATOM 1516 O O . THR A 1 190 ? 6.224 -8.242 -20.036 1.00 96.88 190 THR A O 1
ATOM 1519 N N . GLY A 1 191 ? 6.002 -8.294 -17.815 1.00 97.12 191 GLY A N 1
ATOM 1520 C CA . GLY A 1 191 ? 7.388 -7.967 -17.452 1.00 97.12 191 GLY A CA 1
ATOM 1521 C C . GLY A 1 191 ? 7.534 -6.508 -17.013 1.00 97.12 191 GLY A C 1
ATOM 1522 O O . GLY A 1 191 ? 6.736 -5.659 -17.410 1.00 97.12 191 GLY A O 1
ATOM 1523 N N . ALA A 1 192 ? 8.542 -6.214 -16.189 1.00 97.50 192 ALA A N 1
ATOM 1524 C CA . ALA A 1 192 ? 8.755 -4.878 -15.625 1.00 97.50 192 ALA A CA 1
ATOM 1525 C C . ALA A 1 192 ? 9.072 -3.827 -16.705 1.00 97.50 192 ALA A C 1
ATOM 1527 O O . ALA A 1 192 ? 8.673 -2.668 -16.606 1.00 97.50 192 ALA A O 1
ATOM 1528 N N . GLU A 1 193 ? 9.710 -4.243 -17.800 1.00 97.06 193 GLU A N 1
ATOM 1529 C CA . GLU A 1 193 ? 10.049 -3.396 -18.946 1.00 97.06 193 GLU A CA 1
ATOM 1530 C C . GLU A 1 193 ? 8.811 -2.775 -19.600 1.00 97.06 193 GLU A C 1
ATOM 1532 O O . GLU A 1 193 ? 8.902 -1.696 -20.186 1.00 97.06 193 GLU A O 1
ATOM 1537 N N . TRP A 1 194 ? 7.640 -3.408 -19.448 1.00 97.12 194 TRP A N 1
ATOM 1538 C CA . TRP A 1 194 ? 6.358 -2.860 -19.889 1.00 97.12 194 TRP A CA 1
ATOM 1539 C C . TRP A 1 194 ? 6.055 -1.495 -19.256 1.00 97.12 194 TRP A C 1
ATOM 1541 O O . TRP A 1 194 ? 5.395 -0.662 -19.874 1.00 97.12 194 TRP A O 1
ATOM 1551 N N . TRP A 1 195 ? 6.563 -1.223 -18.056 1.00 97.50 195 TRP A N 1
ATOM 1552 C CA . TRP A 1 195 ? 6.396 0.067 -17.391 1.00 97.50 195 TRP A CA 1
ATOM 1553 C C . TRP A 1 195 ? 7.399 1.119 -17.857 1.00 97.50 195 TRP A C 1
ATOM 1555 O O . TRP A 1 195 ? 7.036 2.288 -17.998 1.00 97.50 195 TRP A O 1
ATOM 1565 N N . ALA A 1 196 ? 8.652 0.719 -18.079 1.00 95.88 196 ALA A N 1
ATOM 1566 C CA . ALA A 1 196 ? 9.751 1.638 -18.366 1.00 95.88 196 ALA A CA 1
ATOM 1567 C C . ALA A 1 196 ? 9.886 2.010 -19.847 1.00 95.88 196 ALA A C 1
ATOM 1569 O O . ALA A 1 196 ? 10.406 3.080 -20.163 1.00 95.88 196 ALA A O 1
ATOM 1570 N N . GLN A 1 197 ? 9.421 1.156 -20.759 1.00 94.31 197 GLN A N 1
ATOM 1571 C CA . GLN A 1 197 ? 9.415 1.471 -22.186 1.00 94.31 197 GLN A CA 1
ATOM 1572 C C . GLN A 1 197 ? 8.393 2.567 -22.527 1.00 94.31 197 GLN A C 1
ATOM 1574 O O . GLN A 1 197 ? 7.475 2.850 -21.752 1.00 94.31 197 GLN A O 1
ATOM 1579 N N . ASP A 1 198 ? 8.525 3.146 -23.725 1.00 92.44 198 ASP A N 1
ATOM 1580 C CA . ASP A 1 198 ? 7.563 4.121 -24.247 1.00 92.44 198 ASP A CA 1
ATOM 1581 C C . ASP A 1 198 ? 6.126 3.575 -24.215 1.00 92.44 198 ASP A C 1
ATOM 1583 O O . ASP A 1 198 ? 5.862 2.443 -24.642 1.00 92.44 198 ASP A O 1
ATOM 1587 N N . PHE A 1 199 ? 5.185 4.394 -23.740 1.00 90.31 199 PHE A N 1
ATOM 1588 C CA . PHE A 1 199 ? 3.815 3.953 -23.475 1.00 90.31 199 PHE A CA 1
ATOM 1589 C C . PHE A 1 199 ? 3.115 3.359 -24.706 1.00 90.31 199 PHE A C 1
ATOM 1591 O O . PHE A 1 199 ? 2.267 2.477 -24.556 1.00 90.31 199 PHE A O 1
ATOM 1598 N N . ARG A 1 200 ? 3.464 3.800 -25.924 1.00 88.38 200 ARG A N 1
ATOM 1599 C CA . ARG A 1 200 ? 2.851 3.306 -27.169 1.00 88.38 200 ARG A CA 1
ATOM 1600 C C . ARG A 1 200 ? 3.221 1.860 -27.440 1.00 88.38 200 ARG A C 1
ATOM 1602 O O . ARG A 1 200 ? 2.433 1.130 -28.036 1.00 88.38 200 ARG A O 1
ATOM 1609 N N . LYS A 1 201 ? 4.407 1.436 -26.995 1.00 90.44 201 LYS A N 1
ATOM 1610 C CA . LYS A 1 201 ? 4.833 0.033 -27.058 1.00 90.44 201 LYS A CA 1
ATOM 1611 C C . LYS A 1 201 ? 4.091 -0.807 -26.027 1.00 90.44 201 LYS A C 1
ATOM 1613 O O . LYS A 1 201 ? 3.731 -1.945 -26.313 1.00 90.44 201 LYS A O 1
ATOM 1618 N N . SER A 1 202 ? 3.828 -0.239 -24.853 1.00 92.19 202 SER A N 1
ATOM 1619 C CA . SER A 1 202 ? 3.105 -0.916 -23.774 1.00 92.19 202 SER A CA 1
ATOM 1620 C C . SER A 1 202 ? 1.613 -1.060 -24.055 1.00 92.19 202 SER A C 1
ATOM 1622 O O . SER A 1 202 ? 1.023 -2.085 -23.716 1.00 92.19 202 SER A O 1
ATOM 1624 N N . VAL A 1 203 ? 1.003 -0.072 -24.718 1.00 89.38 203 VAL A N 1
ATOM 1625 C CA . VAL A 1 203 ? -0.421 -0.070 -25.081 1.00 89.38 203 VAL A CA 1
ATOM 1626 C C . VAL A 1 203 ? -0.588 0.255 -26.576 1.00 89.38 203 VAL A C 1
ATOM 1628 O O . VAL A 1 203 ? -1.002 1.363 -26.929 1.00 89.38 203 VAL A O 1
ATOM 1631 N N . PRO A 1 204 ? -0.322 -0.707 -27.487 1.00 83.62 204 PRO A N 1
ATOM 1632 C CA . PRO A 1 204 ? -0.340 -0.463 -28.936 1.00 83.62 204 PRO A CA 1
ATOM 1633 C C . PRO A 1 204 ? -1.680 0.048 -29.481 1.00 83.62 204 PRO A C 1
ATOM 1635 O O . PRO A 1 204 ? -1.716 0.760 -30.483 1.00 83.62 204 PRO A O 1
ATOM 1638 N N . LEU A 1 205 ? -2.788 -0.259 -28.796 1.00 84.62 205 LEU A N 1
ATOM 1639 C CA . LEU A 1 205 ? -4.134 0.222 -29.133 1.00 84.62 205 LEU A CA 1
ATOM 1640 C C . LEU A 1 205 ? -4.272 1.755 -29.062 1.00 84.62 205 LEU A C 1
ATOM 1642 O O . LEU A 1 205 ? -5.187 2.309 -29.668 1.00 84.62 205 LEU A O 1
ATOM 1646 N N . LEU A 1 206 ? -3.375 2.442 -28.347 1.00 80.12 206 LEU A N 1
ATOM 1647 C CA . LEU A 1 206 ? -3.360 3.900 -28.185 1.00 80.12 206 LEU A CA 1
ATOM 1648 C C . LEU A 1 206 ? -2.236 4.582 -28.982 1.00 80.12 206 LEU A C 1
ATOM 1650 O O . LEU A 1 206 ? -1.979 5.769 -28.799 1.00 80.12 206 LEU A O 1
ATOM 1654 N N . ASN A 1 207 ? -1.585 3.866 -29.905 1.00 75.19 207 ASN A N 1
ATOM 1655 C CA . ASN A 1 207 ? -0.479 4.406 -30.704 1.00 75.19 207 ASN A CA 1
ATOM 1656 C C . ASN A 1 207 ? -0.902 5.571 -31.630 1.00 75.19 207 ASN A C 1
ATOM 1658 O O . ASN A 1 207 ? -0.074 6.358 -32.074 1.00 75.19 207 ASN A O 1
ATOM 1662 N N . TRP A 1 208 ? -2.202 5.715 -31.898 1.00 75.06 208 TRP A N 1
ATOM 1663 C CA . TRP A 1 208 ? -2.761 6.789 -32.722 1.00 75.06 208 TRP A CA 1
ATOM 1664 C C . TRP A 1 208 ? -2.884 8.137 -31.995 1.00 75.06 208 TRP A C 1
ATOM 1666 O O . TRP A 1 208 ? -3.210 9.125 -32.647 1.00 75.06 208 TRP A O 1
ATOM 1676 N N . VAL A 1 209 ? -2.639 8.206 -30.677 1.00 72.81 209 VAL A N 1
ATOM 1677 C CA . VAL A 1 209 ? -2.731 9.453 -29.901 1.00 72.81 209 VAL A CA 1
ATOM 1678 C C . VAL A 1 209 ? -1.532 10.358 -30.251 1.00 72.81 209 VAL A C 1
ATOM 1680 O O . VAL A 1 209 ? -0.405 10.090 -29.817 1.00 72.81 209 VAL A O 1
ATOM 1683 N N . PRO A 1 210 ? -1.731 11.447 -31.023 1.00 64.00 210 PRO A N 1
ATOM 1684 C CA . PRO A 1 210 ? -0.634 12.156 -31.685 1.00 64.00 210 PRO A CA 1
ATOM 1685 C C . PRO A 1 210 ? 0.069 13.198 -30.797 1.00 64.00 210 PRO A C 1
ATOM 1687 O O . PRO A 1 210 ? 0.953 13.903 -31.270 1.00 64.00 210 PRO A O 1
ATOM 1690 N N . LEU A 1 211 ? -0.312 13.318 -29.519 1.00 62.12 211 LEU A N 1
ATOM 1691 C CA . LEU A 1 211 ? 0.020 14.475 -28.671 1.00 62.12 211 LEU A CA 1
ATOM 1692 C C . LEU A 1 211 ? 0.883 14.169 -27.439 1.00 62.12 211 LEU A C 1
ATOM 1694 O O . LEU A 1 211 ? 1.125 15.067 -26.638 1.00 62.12 211 LEU A O 1
ATOM 1698 N N . VAL A 1 212 ? 1.354 12.935 -27.260 1.00 66.50 212 VAL A N 1
ATOM 1699 C CA . VAL A 1 212 ? 2.159 12.582 -26.079 1.00 66.50 212 VAL A CA 1
ATOM 1700 C C . VAL A 1 212 ? 3.645 12.543 -26.469 1.00 66.50 212 VAL A C 1
ATOM 1702 O O . VAL A 1 212 ? 3.995 11.800 -27.383 1.00 66.50 212 VAL A O 1
ATOM 1705 N N . PRO A 1 213 ? 4.547 13.318 -25.845 1.00 76.69 213 PRO A N 1
ATOM 1706 C CA . PRO A 1 213 ? 5.994 13.140 -26.022 1.00 76.69 213 PRO A CA 1
ATOM 1707 C C . PRO A 1 213 ? 6.423 11.684 -25.763 1.00 76.69 213 PRO A C 1
ATOM 1709 O O . PRO A 1 213 ? 5.654 10.919 -25.181 1.00 76.69 213 PRO A O 1
ATOM 1712 N N . GLU A 1 214 ? 7.620 11.269 -26.186 1.00 84.00 214 GLU A N 1
ATOM 1713 C CA . GLU A 1 214 ? 8.152 9.974 -25.730 1.00 84.00 214 GLU A CA 1
ATOM 1714 C C . GLU A 1 214 ? 8.195 9.966 -24.197 1.00 84.00 214 GLU A C 1
ATOM 1716 O O . GLU A 1 214 ? 8.810 10.834 -23.571 1.00 84.00 214 GLU A O 1
ATOM 1721 N N . ILE A 1 215 ? 7.469 9.030 -23.591 1.00 90.81 215 ILE A N 1
ATOM 1722 C CA . ILE A 1 215 ? 7.295 8.948 -22.141 1.00 90.81 215 ILE A CA 1
ATOM 1723 C C . ILE A 1 215 ? 7.068 7.493 -21.749 1.00 90.81 215 ILE A C 1
ATOM 1725 O O . ILE A 1 215 ? 6.351 6.751 -22.427 1.00 90.81 215 ILE A O 1
ATOM 1729 N N . SER A 1 216 ? 7.675 7.084 -20.637 1.00 94.94 216 SER A N 1
ATOM 1730 C CA . SER A 1 216 ? 7.449 5.755 -20.084 1.00 94.94 216 SER A CA 1
ATOM 1731 C C . SER A 1 216 ? 6.000 5.587 -19.628 1.00 94.94 216 SER A C 1
ATOM 1733 O O . SER A 1 216 ? 5.332 6.548 -19.223 1.00 94.94 216 SER A O 1
ATOM 1735 N N . LEU A 1 217 ? 5.505 4.350 -19.637 1.00 95.06 217 LEU A N 1
ATOM 1736 C CA . LEU A 1 217 ? 4.170 4.070 -19.115 1.00 95.06 217 LEU A CA 1
ATOM 1737 C C . LEU A 1 217 ? 4.051 4.449 -17.629 1.00 95.06 217 LEU A C 1
ATOM 1739 O O . LEU A 1 217 ? 3.052 5.060 -17.245 1.00 95.06 217 LEU A O 1
ATOM 1743 N N . TYR A 1 218 ? 5.070 4.168 -16.802 1.00 96.06 218 TYR A N 1
ATOM 1744 C CA . TYR A 1 218 ? 5.050 4.591 -15.395 1.00 96.06 218 TYR A CA 1
ATOM 1745 C C . TYR A 1 218 ? 4.959 6.117 -15.259 1.00 96.06 218 TYR A C 1
ATOM 1747 O O . TYR A 1 218 ? 4.324 6.600 -14.326 1.00 96.06 218 TYR A O 1
ATOM 1755 N N . GLY A 1 219 ? 5.552 6.883 -16.185 1.00 95.38 219 GLY A N 1
ATOM 1756 C CA . GLY A 1 219 ? 5.498 8.344 -16.186 1.00 95.38 219 GLY A CA 1
ATOM 1757 C C . GLY A 1 219 ? 4.085 8.870 -16.440 1.00 95.38 219 GLY A C 1
ATOM 1758 O O . GLY A 1 219 ? 3.630 9.776 -15.743 1.00 95.38 219 GLY A O 1
ATOM 1759 N N . ILE A 1 220 ? 3.355 8.254 -17.376 1.00 93.00 220 ILE A N 1
ATOM 1760 C CA . ILE A 1 220 ? 1.936 8.566 -17.611 1.00 93.00 220 ILE A CA 1
ATOM 1761 C C . ILE A 1 220 ? 1.097 8.221 -16.386 1.00 93.00 220 ILE A C 1
ATOM 1763 O O . ILE A 1 220 ? 0.298 9.046 -15.945 1.00 93.00 220 ILE A O 1
ATOM 1767 N N . VAL A 1 221 ? 1.275 7.022 -15.821 1.00 94.38 221 VAL A N 1
ATOM 1768 C CA . VAL A 1 221 ? 0.521 6.607 -14.630 1.00 94.38 221 VAL A CA 1
ATOM 1769 C C . VAL A 1 221 ? 0.793 7.552 -13.464 1.00 94.38 221 VAL A C 1
ATOM 1771 O O . VAL A 1 221 ? -0.153 7.991 -12.816 1.00 94.38 221 VAL A O 1
ATOM 1774 N N . LEU A 1 222 ? 2.050 7.944 -13.248 1.00 94.56 222 LEU A N 1
ATOM 1775 C CA . LEU A 1 222 ? 2.425 8.913 -12.224 1.00 94.56 222 LEU A CA 1
ATOM 1776 C C . LEU A 1 222 ? 1.712 10.258 -12.430 1.00 94.56 222 LEU A C 1
ATOM 1778 O O . LEU A 1 222 ? 1.103 10.778 -11.496 1.00 94.56 222 LEU A O 1
ATOM 1782 N N . PHE A 1 223 ? 1.725 10.797 -13.653 1.00 92.88 223 PHE A N 1
ATOM 1783 C CA . PHE A 1 223 ? 1.032 12.046 -13.980 1.00 92.88 223 PHE A CA 1
ATOM 1784 C C . PHE A 1 223 ? -0.477 11.958 -13.715 1.00 92.88 223 PHE A C 1
ATOM 1786 O O . PHE A 1 223 ? -1.043 12.841 -13.068 1.00 92.88 223 PHE A O 1
ATOM 1793 N N . LEU A 1 224 ? -1.127 10.883 -14.170 1.00 91.88 224 LEU A N 1
ATOM 1794 C CA . LEU A 1 224 ? -2.563 10.674 -13.972 1.00 91.88 224 LEU A CA 1
ATOM 1795 C C . LEU A 1 224 ? -2.912 10.539 -12.486 1.00 91.88 224 LEU A C 1
ATOM 1797 O O . LEU A 1 224 ? -3.880 11.140 -12.027 1.00 91.88 224 LEU A O 1
ATOM 1801 N N . MET A 1 225 ? -2.114 9.799 -11.716 1.00 91.38 225 MET A N 1
ATOM 1802 C CA . MET A 1 225 ? -2.322 9.652 -10.276 1.00 91.38 225 MET A CA 1
ATOM 1803 C C . MET A 1 225 ? -2.156 10.983 -9.536 1.00 91.38 225 MET A C 1
ATOM 1805 O O . MET A 1 225 ? -2.976 11.315 -8.685 1.00 91.38 225 MET A O 1
ATOM 1809 N N . ILE A 1 226 ? -1.169 11.808 -9.891 1.00 89.88 226 ILE A N 1
ATOM 1810 C CA . ILE A 1 226 ? -1.046 13.153 -9.310 1.00 89.88 226 ILE A CA 1
ATOM 1811 C C . ILE A 1 226 ? -2.279 14.000 -9.656 1.00 89.88 226 ILE A C 1
ATOM 1813 O O . ILE A 1 226 ? -2.887 14.595 -8.764 1.00 89.88 226 ILE A O 1
ATOM 1817 N N . ALA A 1 227 ? -2.680 14.019 -10.930 1.00 88.50 227 ALA A N 1
ATOM 1818 C CA . ALA A 1 227 ? -3.781 14.848 -11.414 1.00 88.50 227 ALA A CA 1
ATOM 1819 C C . ALA A 1 227 ? -5.143 14.474 -10.808 1.00 88.50 227 ALA A C 1
ATOM 1821 O O . ALA A 1 227 ? -5.934 15.363 -10.498 1.00 88.50 227 ALA A O 1
ATOM 1822 N N . PHE A 1 228 ? -5.414 13.178 -10.637 1.00 84.56 228 PHE A N 1
ATOM 1823 C CA . PHE A 1 228 ? -6.741 12.680 -10.266 1.00 84.56 228 PHE A CA 1
ATOM 1824 C C . PHE A 1 228 ? -6.842 12.115 -8.847 1.00 84.56 228 PHE A C 1
ATOM 1826 O O . PHE A 1 228 ? -7.952 12.047 -8.328 1.00 84.56 228 PHE A O 1
ATOM 1833 N N . ALA A 1 229 ? -5.735 11.739 -8.201 1.00 79.81 229 ALA A N 1
ATOM 1834 C CA . ALA A 1 229 ? -5.752 11.256 -6.816 1.00 79.81 229 ALA A CA 1
ATOM 1835 C C . ALA A 1 229 ? -5.243 12.314 -5.823 1.00 79.81 229 ALA A C 1
ATOM 1837 O O . ALA A 1 229 ? -5.861 12.534 -4.782 1.00 79.81 229 ALA A O 1
ATOM 1838 N N . VAL A 1 230 ? -4.153 13.022 -6.141 1.00 83.31 230 VAL A N 1
ATOM 1839 C CA . VAL A 1 230 ? -3.530 13.965 -5.192 1.00 83.31 230 VAL A CA 1
ATOM 1840 C C . VAL A 1 230 ? -4.182 15.347 -5.237 1.00 83.31 230 VAL A C 1
ATOM 1842 O O . VAL A 1 230 ? -4.602 15.855 -4.199 1.00 83.31 230 VAL A O 1
ATOM 1845 N N . ILE A 1 231 ? -4.303 15.958 -6.422 1.00 82.94 231 ILE A N 1
ATOM 1846 C CA . ILE A 1 231 ? -4.840 17.326 -6.557 1.00 82.94 231 ILE A CA 1
ATOM 1847 C C . ILE A 1 231 ? -6.255 17.462 -5.968 1.00 82.94 231 ILE A C 1
ATOM 1849 O O . ILE A 1 231 ? -6.471 18.415 -5.217 1.00 82.94 231 ILE A O 1
ATOM 1853 N N . PRO A 1 232 ? -7.212 16.545 -6.223 1.00 81.06 232 PRO A N 1
ATOM 1854 C CA . PRO A 1 232 ? -8.553 16.669 -5.651 1.00 81.06 232 PRO A CA 1
ATOM 1855 C C . PRO A 1 232 ? -8.567 16.584 -4.124 1.00 81.06 232 PRO A C 1
ATOM 1857 O O . PRO A 1 232 ? -9.350 17.286 -3.495 1.00 81.06 232 PRO A O 1
ATOM 1860 N N . THR A 1 233 ? -7.664 15.792 -3.537 1.00 76.06 233 THR A N 1
ATOM 1861 C CA . THR A 1 233 ? -7.540 15.640 -2.079 1.00 76.06 233 THR A CA 1
ATOM 1862 C C . THR A 1 233 ? -7.041 16.918 -1.399 1.00 76.06 233 THR A C 1
ATOM 1864 O O . THR A 1 233 ? -7.414 17.208 -0.270 1.00 76.06 233 THR A O 1
ATOM 1867 N N . ILE A 1 234 ? -6.217 17.714 -2.088 1.00 75.12 234 ILE A N 1
ATOM 1868 C CA . ILE A 1 234 ? -5.733 19.012 -1.583 1.00 75.12 234 ILE A CA 1
ATOM 1869 C C . ILE A 1 234 ? -6.734 20.138 -1.899 1.00 75.12 234 ILE A C 1
ATOM 1871 O O . ILE A 1 234 ? -6.828 21.123 -1.170 1.00 75.12 234 ILE A O 1
ATOM 1875 N N . GLY A 1 235 ? -7.451 20.025 -3.020 1.00 65.50 235 GLY A N 1
ATOM 1876 C CA . GLY A 1 235 ? -8.341 21.062 -3.544 1.00 65.50 235 GLY A CA 1
ATOM 1877 C C . GLY A 1 235 ? -9.777 21.027 -3.015 1.00 65.50 235 GLY A C 1
ATOM 1878 O O . GLY A 1 235 ? -10.524 21.972 -3.283 1.00 65.50 235 GLY A O 1
ATOM 1879 N N . SER A 1 236 ? -10.184 19.973 -2.300 1.00 61.34 236 SER A N 1
ATOM 1880 C CA . SER A 1 236 ? -11.495 19.902 -1.653 1.00 61.34 236 SER A CA 1
ATOM 1881 C C . SER A 1 236 ? -11.579 20.945 -0.537 1.00 61.34 236 SER A C 1
ATOM 1883 O O . SER A 1 236 ? -10.866 20.852 0.461 1.00 61.34 236 SER A O 1
ATOM 1885 N N . LYS A 1 237 ? -12.414 21.965 -0.754 1.00 47.44 237 LYS A N 1
ATOM 1886 C CA . LYS A 1 237 ? -12.765 22.988 0.238 1.00 47.44 237 LYS A CA 1
ATOM 1887 C C . LYS A 1 237 ? -13.802 22.476 1.224 1.00 47.44 237 LYS A C 1
ATOM 1889 O O . LYS A 1 237 ? -14.704 21.743 0.761 1.00 47.44 237 LYS A O 1
#

InterPro domains:
  IPR000462 CDP-alcohol phosphatidyltransferase [PF01066] (46-161)
  IPR014472 Choline/ethanolamine phosphotransferase [PTHR10414] (2-234)
  IPR043130 CDP-alcohol phosphatidyltransferase, transmembrane domain [G3DSA:1.20.120.1760] (19-234)
  IPR048254 CDP-alcohol phosphatidyltransferase, conserved site [PS00379] (98-120)

pLDDT: mean 92.58, std 8.73, range [43.75, 98.81]

Organism: Triticum urartu (NCBI:txid4572)

Foldseek 3Di:
DDPADPVRVVVQVVADAAEDAQAPCCVPPVVVVLLVVLVVDDLPDALLVLQVVLLVLLVVLLVLLCVQPVQLQDFGQLVSLLSLLVSLVSSLSSLVSSVVSCVVNVNDGPVSVCSSLVSVLVSLVSLLSSLSNLLSPGPCSVLSSVLRNQLSVLQVVCCVVVVYRYHDRDHCSGNVSVVSSVSSVVCSVVTNVLQAAFVCVNPVVCVPVPPDDRDGNVRVVSVCSCVPRVVCSVPPD

Radius of gyration: 19.31 Å; chains: 1; bounding box: 38×42×65 Å

Sequence (237 aa):
MGYVGSHGVATLRKYKYSGVDHSIVAKYILQPFWSRFVNVFPLWFPPNMITLTGFMFLLTSALLGFLYSPHLDTAPPRWVHLAHGILLFLYQTFDAVDGKQARRTNSSSPLGELFDHGCDALACAFESLAFGSTAMCGNATFWFWVISAVPFYFATWEHYFTNTLVLPIVNGPTEGLMLIYVCHIVTFFTGAEWWAQDFRKSVPLLNWVPLVPEISLYGIVLFLMIAFAVIPTIGSK

Secondary structure (DSSP, 8-state):
--SS-HHHHHHHTT----EEE--HHIIIIIHHHHHHHGGGS-TTS-HHHHHHHHHHHHHHHHHHHHHH-TTS-S---HHHHHHHHHHHHHHHHHHHHHHHHHHHTT---HHHHHHHHHHHHHHHHHHHHHHHHHHT-GGGHHHHHHHHHHHHHHHHHHHHHHSSEEE-SS-IIIIIHHHHHHHHHHHHHH-THHHHSBHHHH-GGGTT-TTPPS-BHHHHHHHHHIIIIIHHHHH--